Protein AF-A0A7S3BRC4-F1 (afdb_monomer_lite)

Organism: NCBI:txid156174

Structure (mmCIF, N/CA/C/O backbone):
data_AF-A0A7S3BRC4-F1
#
_entry.id   AF-A0A7S3BRC4-F1
#
loop_
_atom_site.group_PDB
_atom_site.id
_atom_site.type_symbol
_atom_site.label_atom_id
_atom_site.label_alt_id
_atom_site.label_comp_id
_atom_site.label_asym_id
_atom_site.label_entity_id
_atom_site.label_seq_id
_atom_site.pdbx_PDB_ins_code
_atom_site.Cartn_x
_atom_site.Cartn_y
_atom_site.Cartn_z
_atom_site.occupancy
_atom_site.B_iso_or_equiv
_atom_site.auth_seq_id
_atom_site.auth_comp_id
_atom_site.auth_asym_id
_atom_site.auth_atom_id
_atom_site.pdbx_PDB_model_num
ATOM 1 N N . TRP A 1 1 ? 12.300 -18.301 4.651 1.00 26.38 1 TRP A N 1
ATOM 2 C CA . TRP A 1 1 ? 11.046 -17.526 4.697 1.00 26.38 1 TRP A CA 1
ATOM 3 C C . TRP A 1 1 ? 9.972 -18.371 5.366 1.00 26.38 1 TRP A C 1
ATOM 5 O O . TRP A 1 1 ? 9.353 -19.192 4.704 1.00 26.38 1 TRP A O 1
ATOM 15 N N . LYS A 1 2 ? 9.831 -18.277 6.694 1.00 21.89 2 LYS A N 1
ATOM 16 C CA . LYS A 1 2 ? 8.773 -18.993 7.421 1.00 21.89 2 LYS A CA 1
ATOM 17 C C . LYS A 1 2 ? 7.506 -18.142 7.373 1.00 21.89 2 LYS A C 1
ATOM 19 O O . LYS A 1 2 ? 7.552 -16.965 7.722 1.00 21.89 2 LYS A O 1
ATOM 24 N N . ARG A 1 3 ? 6.413 -18.732 6.883 1.00 30.61 3 ARG A N 1
ATOM 25 C CA . ARG A 1 3 ? 5.066 -18.187 7.059 1.00 30.61 3 ARG A CA 1
ATOM 26 C C . ARG A 1 3 ? 4.770 -18.143 8.562 1.00 30.61 3 ARG A C 1
ATOM 28 O O . ARG A 1 3 ? 5.264 -18.968 9.323 1.00 30.61 3 ARG A O 1
ATOM 35 N N . TRP A 1 4 ? 4.095 -17.076 8.966 1.00 35.59 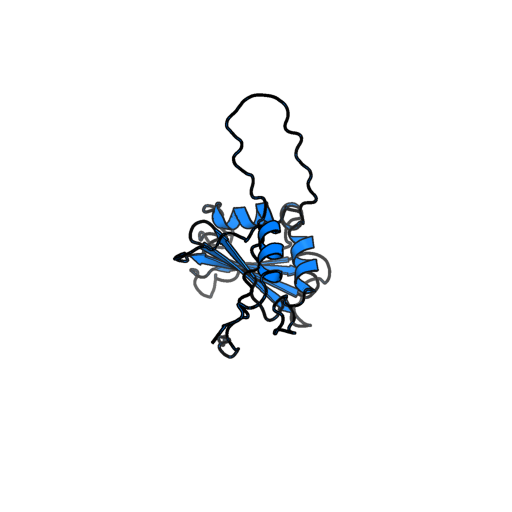4 TRP A N 1
ATOM 36 C CA . TRP A 1 4 ? 3.746 -16.778 10.346 1.00 35.59 4 TRP A CA 1
ATOM 37 C C . TRP A 1 4 ? 2.287 -17.176 10.563 1.00 35.59 4 TRP A C 1
ATOM 39 O O . TRP A 1 4 ? 1.373 -16.371 10.403 1.00 35.59 4 TRP A O 1
ATOM 49 N N . ASP A 1 5 ? 2.071 -18.447 10.862 1.00 39.34 5 ASP A N 1
ATOM 50 C CA . ASP A 1 5 ? 0.784 -19.073 11.147 1.00 39.34 5 ASP A CA 1
ATOM 51 C C . ASP A 1 5 ? 0.803 -19.589 12.591 1.00 39.34 5 ASP A C 1
ATOM 53 O O . ASP A 1 5 ? 1.012 -20.763 12.866 1.00 39.34 5 ASP A O 1
ATOM 57 N N . GLY A 1 6 ? 0.651 -18.663 13.543 1.00 37.22 6 GLY A N 1
ATOM 58 C CA . GLY A 1 6 ? 0.691 -18.989 14.973 1.00 37.22 6 GLY A CA 1
ATOM 59 C C . GLY A 1 6 ? -0.075 -18.048 15.902 1.00 37.22 6 GLY A C 1
ATOM 60 O O . GLY A 1 6 ? 0.060 -18.164 17.116 1.00 37.22 6 GLY A O 1
ATOM 61 N N . HIS A 1 7 ? -0.884 -17.117 15.390 1.00 40.28 7 HIS A N 1
ATOM 62 C CA . HIS A 1 7 ? -1.713 -16.269 16.250 1.00 40.28 7 HIS A CA 1
ATOM 63 C C . HIS A 1 7 ? -3.200 -16.594 16.100 1.00 40.28 7 HIS A C 1
ATOM 65 O O . HIS A 1 7 ? -3.688 -16.804 14.990 1.00 40.28 7 HIS A O 1
ATOM 71 N N . LYS A 1 8 ? -3.894 -16.618 17.254 1.00 42.00 8 LYS A N 1
ATOM 72 C CA . LYS A 1 8 ? -5.357 -16.527 17.417 1.00 42.00 8 LYS A CA 1
ATOM 73 C C . LYS A 1 8 ? -5.970 -15.661 16.312 1.00 42.00 8 LYS A C 1
ATOM 75 O O . LYS A 1 8 ? -5.357 -14.660 15.942 1.00 42.00 8 LYS A O 1
ATOM 80 N N . ALA A 1 9 ? -7.163 -16.042 15.842 1.00 42.62 9 ALA A N 1
ATOM 81 C CA . ALA A 1 9 ? -7.897 -15.335 14.792 1.00 42.62 9 ALA A CA 1
ATOM 82 C C . ALA A 1 9 ? -7.743 -13.808 14.944 1.00 42.62 9 ALA A C 1
ATOM 84 O O . ALA A 1 9 ? -7.888 -13.309 16.068 1.00 42.62 9 ALA A O 1
ATOM 85 N N . PRO A 1 10 ? -7.398 -13.081 13.862 1.00 54.94 10 PRO A N 1
ATOM 86 C CA . PRO A 1 10 ? -7.203 -11.639 13.931 1.00 54.94 10 PRO A CA 1
ATOM 87 C C . PRO A 1 10 ? -8.443 -11.024 14.570 1.00 54.94 10 PRO A C 1
ATOM 89 O O . PRO A 1 10 ? -9.559 -11.453 14.274 1.00 54.94 10 PRO A O 1
ATOM 92 N N . CYS A 1 11 ? -8.274 -10.062 15.482 1.00 65.06 11 CYS A N 1
ATOM 93 C CA . CYS A 1 11 ? -9.443 -9.390 16.027 1.00 65.06 11 CYS A CA 1
ATOM 94 C C . CYS A 1 11 ? -10.157 -8.698 14.858 1.00 65.06 11 CYS A C 1
ATOM 96 O O . CYS A 1 11 ? -9.677 -7.722 14.277 1.00 65.06 11 CYS A O 1
ATOM 98 N N . HIS A 1 12 ? -11.285 -9.262 14.453 1.00 57.22 12 HIS A N 1
ATOM 99 C CA . HIS A 1 12 ? -12.130 -8.654 13.450 1.00 57.22 12 HIS A CA 1
ATOM 100 C C . HIS A 1 12 ? -12.850 -7.512 14.148 1.00 57.22 12 HIS A C 1
ATOM 102 O O . HIS A 1 12 ? -13.860 -7.703 14.815 1.00 57.22 12 HIS A O 1
ATOM 108 N N . VAL A 1 13 ? -12.278 -6.316 14.052 1.00 53.22 13 VAL A N 1
ATOM 109 C CA . VAL A 1 13 ? -13.055 -5.106 14.279 1.00 53.22 13 VAL A CA 1
ATOM 110 C C . VAL A 1 13 ? -13.590 -4.699 12.921 1.00 53.22 13 VAL A C 1
ATOM 112 O O . VAL A 1 13 ? -12.817 -4.287 12.056 1.00 53.22 13 VAL A O 1
ATOM 115 N N . GLU A 1 14 ? -14.903 -4.786 12.732 1.00 47.44 14 GLU A N 1
ATOM 116 C CA . GLU A 1 14 ? -15.583 -4.098 11.634 1.00 47.44 14 GLU A CA 1
ATOM 117 C C . GLU A 1 14 ? -15.558 -2.587 11.902 1.00 47.44 14 GLU A C 1
ATOM 119 O O . GLU A 1 14 ? -16.556 -1.954 12.228 1.00 47.44 14 GLU A O 1
ATOM 124 N N . ALA A 1 15 ? -14.377 -1.976 11.823 1.00 46.53 15 ALA A N 1
ATOM 125 C CA . ALA A 1 15 ? -14.269 -0.531 11.787 1.00 46.53 15 ALA A CA 1
ATOM 126 C C . ALA A 1 15 ? -14.548 -0.095 10.346 1.00 46.53 15 ALA A C 1
ATOM 128 O O . ALA A 1 15 ? -13.619 0.066 9.553 1.00 46.53 15 ALA A O 1
ATOM 129 N N . VAL A 1 16 ? -15.827 0.070 9.998 1.00 49.31 16 VAL A N 1
ATOM 130 C CA . VAL A 1 16 ? -16.207 0.686 8.723 1.00 49.31 16 VAL A CA 1
ATOM 131 C C . VAL A 1 16 ? -15.716 2.129 8.754 1.00 49.31 16 VAL A C 1
ATOM 133 O O . VAL A 1 16 ? -16.250 2.980 9.461 1.00 49.31 16 VAL A O 1
ATOM 136 N N . ARG A 1 17 ? -14.640 2.398 8.017 1.00 52.66 17 ARG A N 1
ATOM 137 C CA . ARG A 1 17 ? -14.174 3.754 7.746 1.00 52.66 17 ARG A CA 1
ATOM 138 C C . ARG A 1 17 ? -14.618 4.108 6.347 1.00 52.66 17 ARG A C 1
ATOM 140 O O . ARG A 1 17 ? -14.025 3.645 5.376 1.00 52.66 17 ARG A O 1
ATOM 147 N N . THR A 1 18 ? -15.665 4.915 6.259 1.00 46.19 18 THR A N 1
ATOM 148 C CA . THR A 1 18 ? -16.030 5.548 5.000 1.00 46.19 18 THR A CA 1
ATOM 149 C C . THR A 1 18 ? -14.971 6.597 4.705 1.00 46.19 18 THR A C 1
ATOM 151 O O . THR A 1 18 ? -14.874 7.610 5.393 1.00 46.19 18 THR A O 1
ATOM 154 N N . PHE A 1 19 ? -14.135 6.324 3.714 1.00 52.53 19 PHE A N 1
ATOM 155 C CA . PHE A 1 19 ? -13.361 7.371 3.071 1.00 52.53 19 PHE A CA 1
ATOM 156 C C . PHE A 1 19 ? -14.286 7.979 2.027 1.00 52.53 19 PHE A C 1
ATOM 158 O O . PHE A 1 19 ? -14.877 7.234 1.245 1.00 52.53 19 PHE A O 1
ATOM 165 N N . CYS A 1 20 ? -14.455 9.301 2.044 1.00 42.47 20 CYS A N 1
ATOM 166 C CA . CYS A 1 20 ? -15.14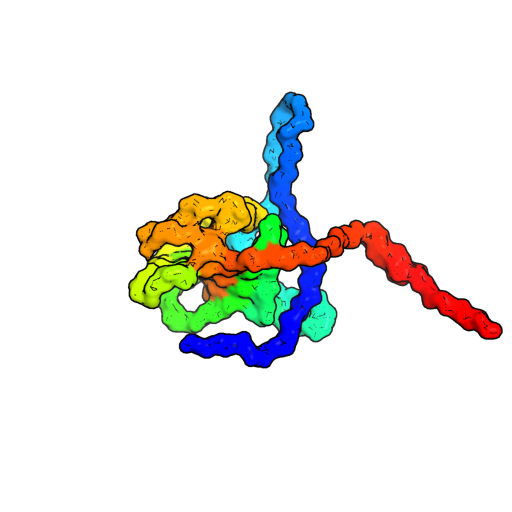0 10.008 0.969 1.00 42.47 20 CYS A CA 1
ATOM 167 C C . CYS A 1 20 ? -14.271 9.903 -0.290 1.00 42.47 20 CYS A C 1
ATOM 169 O O . CYS A 1 20 ? -13.486 10.794 -0.601 1.00 42.47 20 CYS A O 1
ATOM 171 N N . CYS A 1 21 ? -14.356 8.761 -0.967 1.00 40.06 21 CYS A N 1
ATOM 172 C CA . CYS A 1 21 ? -14.002 8.642 -2.369 1.00 40.06 21 CYS A CA 1
ATOM 173 C C . CYS A 1 21 ? -14.949 9.578 -3.117 1.00 40.06 21 CYS A C 1
ATOM 175 O O . CYS A 1 21 ? -16.134 9.603 -2.773 1.00 40.06 21 CYS A O 1
ATOM 177 N N . TYR A 1 22 ? -14.431 10.377 -4.053 1.00 43.53 22 TYR A N 1
ATOM 178 C CA . TYR A 1 22 ? -15.214 11.373 -4.794 1.00 43.53 22 TYR A CA 1
ATOM 179 C C . TYR A 1 22 ? -16.567 10.769 -5.185 1.00 43.53 22 TYR A C 1
ATOM 181 O O . TYR A 1 22 ? -16.629 9.812 -5.955 1.00 43.53 22 TYR A O 1
ATOM 189 N N . THR A 1 23 ? -17.652 11.269 -4.593 1.00 36.88 23 THR A N 1
ATOM 190 C CA . THR A 1 23 ? -18.989 10.911 -5.053 1.00 36.88 23 THR A CA 1
ATOM 191 C C . THR A 1 23 ? -19.111 11.470 -6.459 1.00 36.88 23 THR A C 1
ATOM 193 O O . THR A 1 23 ? -18.906 12.673 -6.633 1.00 36.88 23 THR A O 1
ATOM 196 N N . ASP A 1 24 ? -19.421 10.619 -7.438 1.00 35.84 24 ASP A N 1
ATOM 197 C CA . ASP A 1 24 ? -19.857 11.028 -8.773 1.00 35.84 24 ASP A CA 1
ATOM 198 C C . ASP A 1 24 ? -21.098 11.927 -8.630 1.00 35.84 24 ASP A C 1
ATOM 200 O O . ASP A 1 24 ? -22.240 11.482 -8.653 1.00 35.84 24 ASP A O 1
ATOM 204 N N . GLN A 1 25 ? -20.868 13.217 -8.419 1.00 37.72 25 GLN A N 1
ATOM 205 C CA . GLN A 1 25 ? -21.834 14.286 -8.623 1.00 37.72 25 GLN A CA 1
ATOM 206 C C . GLN A 1 25 ? -21.449 14.959 -9.942 1.00 37.72 25 GLN A C 1
ATOM 208 O O . GLN A 1 25 ? -21.131 16.142 -9.992 1.00 37.72 25 GLN A O 1
ATOM 213 N N . VAL A 1 26 ? -21.408 14.175 -11.021 1.00 40.09 26 VAL A N 1
ATOM 214 C CA . VAL A 1 26 ? -21.394 14.709 -12.384 1.00 40.09 26 VAL A CA 1
ATOM 215 C C . VAL A 1 26 ? -22.718 14.332 -13.010 1.00 40.09 26 VAL A C 1
ATOM 217 O O . VAL A 1 26 ? -22.778 13.438 -13.835 1.00 40.09 26 VAL A O 1
ATOM 220 N N . GLU A 1 27 ? -23.786 14.978 -12.557 1.00 40.72 27 GLU A N 1
ATOM 221 C CA . GLU A 1 27 ? -25.020 15.135 -13.328 1.00 40.72 27 GLU A CA 1
ATOM 222 C C . GLU A 1 27 ? -25.928 16.120 -12.588 1.00 40.72 27 GLU A C 1
ATOM 224 O O . GLU A 1 27 ? -26.827 15.724 -11.855 1.00 40.72 27 GLU A O 1
ATOM 229 N N . GLN A 1 28 ? -25.626 17.417 -12.730 1.00 35.50 28 GLN A N 1
ATOM 230 C CA . GLN A 1 28 ? -26.585 18.508 -12.975 1.00 35.50 28 GLN A CA 1
ATOM 231 C C . GLN A 1 28 ? -25.936 19.876 -12.703 1.00 35.50 28 GLN A C 1
ATOM 233 O O . GLN A 1 28 ? -25.630 20.217 -11.571 1.00 35.50 28 GLN A O 1
ATOM 238 N N . GLY A 1 29 ? -25.757 20.650 -13.780 1.00 34.56 29 GLY A N 1
ATOM 239 C CA . GLY A 1 29 ? -25.923 22.108 -13.813 1.00 34.56 29 GLY A CA 1
ATOM 240 C C . GLY A 1 29 ? -25.097 22.999 -12.874 1.00 34.56 29 GLY A C 1
ATOM 241 O O . GLY A 1 29 ? -25.433 23.158 -11.715 1.00 34.56 29 GLY A O 1
ATOM 242 N N . MET A 1 30 ? -24.165 23.738 -13.487 1.00 37.81 30 MET A N 1
ATOM 243 C CA . MET A 1 30 ? -23.720 25.101 -13.139 1.00 37.81 30 MET A CA 1
ATOM 244 C C . MET A 1 30 ? -23.063 25.391 -11.770 1.00 37.81 30 MET A C 1
ATOM 246 O O . MET A 1 30 ? -23.584 25.129 -10.698 1.00 37.81 30 MET A O 1
ATOM 250 N N . GLN A 1 31 ? -21.958 26.139 -11.895 1.00 32.12 31 GLN A N 1
ATOM 251 C CA . GLN A 1 31 ? -21.271 26.971 -10.899 1.00 32.12 31 GLN A CA 1
ATOM 252 C C . GLN A 1 31 ? -20.395 26.271 -9.854 1.00 32.12 31 GLN A C 1
ATOM 254 O O . GLN A 1 31 ? -20.842 25.838 -8.802 1.00 32.12 31 GLN A O 1
ATOM 259 N N . GLY A 1 32 ? -19.086 26.305 -10.148 1.00 39.81 32 GLY A N 1
ATOM 260 C CA . GLY A 1 32 ? -18.022 26.561 -9.176 1.00 39.81 32 GLY A CA 1
ATOM 261 C C . GLY A 1 32 ? -18.171 25.836 -7.849 1.00 39.81 32 GLY A C 1
ATOM 262 O O . GLY A 1 32 ? -18.355 26.476 -6.817 1.00 39.81 32 GLY A O 1
ATOM 263 N N . VAL A 1 33 ? -18.058 24.509 -7.870 1.00 36.06 33 VAL A N 1
ATOM 264 C CA . VAL A 1 33 ? -17.875 23.750 -6.636 1.00 36.06 33 VAL A CA 1
ATOM 265 C C . VAL A 1 33 ? -16.467 24.068 -6.152 1.00 36.06 33 VAL A C 1
ATOM 267 O O . VAL A 1 33 ? -15.491 23.505 -6.643 1.00 36.06 33 VAL A O 1
ATOM 270 N N . ALA A 1 34 ? -16.362 25.038 -5.243 1.00 36.00 34 ALA A N 1
ATOM 271 C CA . ALA A 1 34 ? -15.177 25.220 -4.426 1.00 36.00 34 ALA A CA 1
ATOM 272 C C . ALA A 1 34 ? -14.787 23.838 -3.896 1.00 36.00 34 ALA A C 1
ATOM 274 O O . ALA A 1 34 ? -15.611 23.176 -3.257 1.00 36.00 34 ALA A O 1
ATOM 275 N N . GLU A 1 35 ? -13.575 23.385 -4.225 1.00 39.25 35 GLU A N 1
ATOM 276 C CA . GLU A 1 35 ? -12.982 22.194 -3.630 1.00 39.25 35 GLU A CA 1
ATOM 277 C C . GLU A 1 35 ? -13.234 22.287 -2.126 1.00 39.25 35 GLU A C 1
ATOM 279 O O . GLU A 1 35 ? -12.724 23.191 -1.461 1.00 39.25 35 GLU A O 1
ATOM 284 N N . ARG A 1 36 ? -14.082 21.407 -1.577 1.00 40.97 36 ARG A N 1
ATOM 285 C CA . ARG A 1 36 ? -14.134 21.230 -0.130 1.00 40.97 36 ARG A CA 1
ATOM 286 C C . ARG A 1 36 ? -12.760 20.708 0.246 1.00 40.97 36 ARG A C 1
ATOM 288 O O . ARG A 1 36 ? -12.491 19.512 0.166 1.00 40.97 36 ARG A O 1
ATOM 295 N N . GLN A 1 37 ? -11.894 21.633 0.629 1.00 43.97 37 GLN A N 1
ATOM 296 C CA . GLN A 1 37 ? -10.670 21.397 1.368 1.00 43.97 37 GLN A CA 1
ATOM 297 C C . GLN A 1 37 ? -11.070 20.928 2.781 1.00 43.97 37 GLN A C 1
ATOM 299 O O . GLN A 1 37 ? -10.767 21.572 3.776 1.00 43.97 37 GLN A O 1
ATOM 304 N N . ASP A 1 38 ? -11.844 19.841 2.860 1.00 49.06 38 ASP A N 1
ATOM 305 C CA . ASP A 1 38 ? -11.988 19.027 4.060 1.00 49.06 38 ASP A CA 1
ATOM 306 C C . ASP A 1 38 ? -10.575 18.547 4.417 1.00 49.06 38 ASP A C 1
ATOM 308 O O . ASP A 1 38 ? -9.818 18.186 3.512 1.00 49.06 38 ASP A O 1
ATOM 312 N N . ASP A 1 39 ? -10.212 18.567 5.701 1.00 58.75 39 ASP A N 1
ATOM 313 C CA . ASP A 1 39 ? -8.904 18.195 6.259 1.00 58.75 39 ASP A CA 1
ATOM 314 C C . ASP A 1 39 ? -8.506 16.745 5.911 1.00 58.75 39 ASP A C 1
ATOM 316 O O . ASP A 1 39 ? -8.545 15.816 6.725 1.00 58.75 39 ASP A O 1
ATOM 320 N N . CYS A 1 40 ? -8.151 16.514 4.651 1.00 78.31 40 CYS A N 1
ATOM 321 C CA . CYS A 1 40 ? -7.890 15.197 4.114 1.00 78.31 40 CYS A CA 1
ATOM 322 C C . CYS A 1 40 ? -6.556 14.700 4.659 1.00 78.31 40 CYS A C 1
ATOM 324 O O . CYS A 1 40 ? -5.493 15.169 4.255 1.00 78.31 40 CYS A O 1
ATOM 326 N N . VAL A 1 41 ? -6.614 13.701 5.540 1.00 90.25 41 VAL A N 1
ATOM 327 C CA . VAL A 1 41 ? -5.423 13.031 6.067 1.00 90.25 41 VAL A CA 1
ATOM 328 C C . VAL A 1 41 ? -4.574 12.504 4.906 1.00 90.25 41 VAL A C 1
ATOM 330 O O . VAL A 1 41 ? -5.044 11.708 4.082 1.00 90.25 41 VAL A O 1
ATOM 333 N N . THR A 1 42 ? -3.316 12.939 4.839 1.00 95.25 42 THR A N 1
ATOM 334 C CA . THR A 1 42 ? -2.365 12.477 3.820 1.00 95.25 42 THR A CA 1
ATOM 335 C C . THR A 1 42 ? -1.906 11.046 4.097 1.00 95.25 42 THR A C 1
ATOM 337 O O . THR A 1 42 ? -2.042 10.529 5.210 1.00 95.25 42 THR A O 1
ATOM 340 N N . LEU A 1 43 ? -1.307 10.386 3.102 1.00 95.44 43 LEU A N 1
ATOM 341 C CA . LEU A 1 43 ? -0.686 9.075 3.299 1.00 95.44 43 LEU A CA 1
ATOM 342 C C . LEU A 1 43 ? 0.346 9.099 4.439 1.00 95.44 43 LEU A C 1
ATOM 344 O O . LEU A 1 43 ? 0.314 8.230 5.310 1.00 95.44 43 LEU A O 1
ATOM 348 N N . SER A 1 44 ? 1.237 10.093 4.460 1.00 94.56 44 SER A N 1
ATOM 349 C CA . SER A 1 44 ? 2.262 10.231 5.501 1.00 94.56 44 SER A CA 1
ATOM 350 C C . SER A 1 44 ? 1.651 10.386 6.896 1.00 94.56 44 SER A C 1
ATOM 352 O O . SER A 1 44 ? 2.006 9.635 7.808 1.00 94.56 44 SER A O 1
ATOM 354 N N . GLN A 1 45 ? 0.677 11.286 7.052 1.00 94.44 45 GLN A N 1
ATOM 355 C CA . GLN A 1 45 ? -0.036 11.507 8.312 1.00 94.44 45 GLN A CA 1
ATOM 356 C C . GLN A 1 45 ? -0.786 10.250 8.766 1.00 94.44 45 GLN A C 1
ATOM 358 O O . GLN A 1 45 ? -0.775 9.904 9.953 1.00 94.44 45 GLN A O 1
ATOM 363 N N . PHE A 1 46 ? -1.412 9.526 7.833 1.00 94.19 46 PHE A N 1
ATOM 364 C CA . PHE A 1 46 ? -2.077 8.265 8.135 1.00 94.19 46 PHE A CA 1
ATOM 365 C C . PHE A 1 46 ? -1.085 7.219 8.644 1.00 94.19 46 PHE A C 1
ATOM 367 O O . PHE A 1 46 ? -1.336 6.631 9.689 1.00 94.19 46 PHE A O 1
ATOM 374 N N . LEU A 1 47 ? 0.044 6.993 7.967 1.00 94.06 47 LEU A N 1
ATOM 375 C CA . LEU A 1 47 ? 1.029 5.987 8.386 1.00 94.06 47 LEU A CA 1
ATOM 376 C C . LEU A 1 47 ? 1.626 6.310 9.764 1.00 94.06 47 LEU A C 1
ATOM 378 O O . LEU A 1 47 ? 1.703 5.435 10.631 1.00 94.06 47 LEU A O 1
ATOM 382 N N . GLN A 1 48 ? 1.982 7.575 9.994 1.00 92.56 48 GLN A N 1
ATOM 383 C CA . GLN A 1 48 ? 2.523 8.037 11.272 1.00 92.56 48 GLN A CA 1
ATOM 384 C C . GLN A 1 48 ? 1.513 7.861 12.408 1.00 92.56 48 GLN A C 1
ATOM 386 O O . GLN A 1 48 ? 1.835 7.260 13.435 1.00 92.56 48 GLN A O 1
ATOM 391 N N . SER A 1 49 ? 0.280 8.341 12.224 1.00 91.62 49 SER A N 1
ATOM 392 C CA . SER A 1 49 ? -0.762 8.233 13.247 1.00 91.62 49 SER A CA 1
ATOM 393 C C . SER A 1 49 ? -1.203 6.787 13.458 1.00 91.62 49 SER A C 1
ATOM 395 O O . SER A 1 49 ? -1.324 6.363 14.605 1.00 91.62 49 SER A O 1
ATOM 397 N N . HIS A 1 50 ? -1.381 6.004 12.386 1.00 89.81 50 HIS A N 1
ATOM 398 C CA . HIS A 1 50 ? -1.786 4.603 12.451 1.00 89.81 50 HIS A CA 1
ATOM 399 C C . HIS A 1 50 ? -0.797 3.797 13.288 1.00 89.81 50 HIS A C 1
ATOM 401 O O . HIS A 1 50 ? -1.238 3.140 14.222 1.00 89.81 50 HIS A O 1
ATOM 407 N N . SER A 1 51 ? 0.515 3.939 13.063 1.00 86.56 51 SER A N 1
ATOM 408 C CA . SER A 1 51 ? 1.554 3.192 13.796 1.00 86.56 51 SER A CA 1
ATOM 409 C C . SER A 1 51 ? 1.469 3.290 15.329 1.00 86.56 51 SER A C 1
ATOM 411 O O . SER A 1 51 ? 1.905 2.378 16.029 1.00 86.56 51 SER A O 1
ATOM 413 N N . ARG A 1 52 ? 0.871 4.366 15.858 1.00 88.69 52 ARG A N 1
ATOM 414 C CA . ARG A 1 52 ? 0.758 4.650 17.299 1.00 88.69 52 ARG A CA 1
ATOM 415 C C . ARG A 1 52 ? -0.580 4.217 17.904 1.00 88.69 52 ARG A C 1
ATOM 417 O O . ARG A 1 52 ? -0.790 4.366 19.107 1.00 88.69 52 ARG A O 1
ATOM 424 N N . ARG A 1 53 ? -1.512 3.708 17.094 1.00 87.81 53 ARG A N 1
ATOM 425 C CA . ARG A 1 53 ? -2.860 3.345 17.551 1.00 87.81 53 ARG A CA 1
ATOM 426 C C . ARG A 1 53 ? -2.872 1.996 18.263 1.00 87.81 53 ARG A C 1
ATOM 428 O O . ARG A 1 53 ? -2.085 1.090 17.982 1.00 87.81 53 ARG A O 1
ATOM 435 N N . ARG A 1 54 ? -3.836 1.849 19.166 1.00 85.38 54 ARG A N 1
ATOM 436 C CA . ARG A 1 54 ? -4.201 0.565 19.772 1.00 85.38 54 ARG A CA 1
ATOM 437 C C . ARG A 1 54 ? -5.423 -0.018 19.084 1.00 85.38 54 ARG A C 1
ATOM 439 O O . ARG A 1 54 ? -6.170 0.705 18.419 1.00 85.38 54 ARG A O 1
ATOM 446 N N . CYS A 1 55 ? -5.605 -1.324 19.236 1.00 83.50 55 CYS A N 1
ATOM 447 C CA . CYS A 1 55 ? -6.825 -1.974 18.797 1.00 83.50 55 CYS A CA 1
ATOM 448 C C . CYS A 1 55 ? -8.042 -1.351 19.492 1.00 83.50 55 CYS A C 1
ATOM 450 O O . CYS A 1 55 ? -8.002 -1.043 20.680 1.00 83.50 55 CYS A O 1
ATOM 452 N N . THR A 1 56 ? -9.121 -1.156 18.739 1.00 80.06 56 THR A N 1
ATOM 453 C CA . THR A 1 56 ? -10.392 -0.646 19.267 1.00 80.06 56 THR A CA 1
ATOM 454 C C . THR A 1 56 ? -11.304 -1.762 19.776 1.00 80.06 56 THR A C 1
ATOM 456 O O . THR A 1 56 ? -12.360 -1.471 20.326 1.00 80.06 56 THR A O 1
ATOM 459 N N . HIS A 1 57 ? -10.932 -3.036 19.591 1.00 78.00 57 HIS A N 1
ATOM 460 C CA . HIS A 1 57 ? -11.701 -4.160 20.117 1.00 78.00 57 HIS A CA 1
ATOM 461 C C . HIS A 1 57 ? -11.618 -4.173 21.654 1.00 78.00 57 HIS A C 1
ATOM 463 O O . HIS A 1 57 ? -10.504 -4.243 22.175 1.00 78.00 57 HIS A O 1
ATOM 469 N N . PRO A 1 58 ? -12.741 -4.198 22.396 1.00 76.88 58 PRO A N 1
ATOM 470 C CA . PRO A 1 58 ? -12.720 -4.110 23.861 1.00 76.88 58 PRO A CA 1
ATOM 471 C C . PRO A 1 58 ? -11.884 -5.197 24.552 1.00 76.88 58 PRO A C 1
ATOM 473 O O . PRO A 1 58 ? -11.282 -4.956 25.596 1.00 76.88 58 PRO A O 1
ATOM 476 N N . SER A 1 59 ? -11.816 -6.397 23.966 1.00 80.75 59 SER A N 1
ATOM 477 C CA . SER A 1 59 ? -11.014 -7.504 24.507 1.00 80.75 59 SER A CA 1
ATOM 478 C C . SER A 1 59 ? -9.567 -7.557 23.998 1.00 80.75 59 SER A C 1
ATOM 480 O O . SER A 1 59 ? -8.786 -8.367 24.495 1.00 80.75 59 SER A O 1
ATOM 482 N N . CYS A 1 60 ? -9.182 -6.719 23.026 1.00 80.00 60 CYS A N 1
ATOM 483 C CA . CYS A 1 60 ? -7.822 -6.691 22.491 1.00 80.00 60 CYS A CA 1
ATOM 484 C C . CYS A 1 60 ? -7.056 -5.493 23.055 1.00 80.00 60 CYS A C 1
ATOM 486 O O . CYS A 1 60 ? -7.420 -4.343 22.830 1.00 80.00 60 CYS A O 1
ATOM 488 N N . LYS A 1 61 ? -5.955 -5.763 23.759 1.00 82.56 61 LYS A N 1
ATOM 489 C CA . LYS A 1 61 ? -5.079 -4.725 24.330 1.00 82.56 61 LYS A CA 1
ATOM 490 C C . LYS A 1 61 ? -3.823 -4.467 23.489 1.00 82.56 61 LYS A C 1
ATOM 492 O O . LYS A 1 61 ? -2.981 -3.661 23.876 1.00 82.56 61 LYS A O 1
ATOM 497 N N . GLU A 1 62 ? -3.699 -5.144 22.351 1.00 86.00 62 GLU A N 1
ATOM 498 C CA . GLU A 1 62 ? -2.527 -5.073 21.478 1.00 86.00 62 GLU A CA 1
ATOM 499 C C . GLU A 1 62 ? -2.525 -3.799 20.608 1.00 86.00 62 GLU A C 1
ATOM 501 O O . GLU A 1 62 ? -3.569 -3.228 20.272 1.00 86.00 62 GLU A O 1
ATOM 506 N N . GLY A 1 63 ? -1.328 -3.357 20.211 1.00 84.56 63 GLY A N 1
ATOM 507 C CA . GLY A 1 63 ? -1.141 -2.271 19.242 1.00 84.56 63 GLY A CA 1
ATOM 508 C C . GLY A 1 63 ? -1.538 -2.681 17.820 1.00 84.56 63 GLY A C 1
ATOM 509 O O . GLY A 1 63 ? -1.547 -3.869 17.490 1.00 84.56 63 GLY A O 1
ATOM 510 N N . VAL A 1 64 ? -1.819 -1.721 16.931 1.00 81.94 64 VAL A N 1
ATOM 511 C CA . VAL A 1 64 ? -2.171 -2.037 15.526 1.00 81.94 64 VAL A CA 1
ATOM 512 C C . VAL A 1 64 ? -1.060 -2.761 14.757 1.00 81.94 64 VAL A C 1
ATOM 514 O O . VAL A 1 64 ? -1.335 -3.388 13.745 1.00 81.94 64 VAL A O 1
ATOM 517 N N . LEU A 1 65 ? 0.176 -2.757 15.263 1.00 86.56 65 LEU A N 1
ATOM 518 C CA . LEU A 1 65 ? 1.309 -3.489 14.682 1.00 86.56 65 LEU A CA 1
ATOM 519 C C . LEU A 1 65 ? 1.116 -5.013 14.684 1.00 86.56 65 LEU A C 1
ATOM 521 O O . LEU A 1 65 ? 1.744 -5.720 13.902 1.00 86.56 65 LEU A O 1
ATOM 525 N N . ARG A 1 66 ? 0.240 -5.535 15.554 1.00 84.50 66 ARG A N 1
ATOM 526 C CA . ARG A 1 66 ? -0.158 -6.955 15.557 1.00 84.50 66 ARG A CA 1
ATOM 527 C C . ARG A 1 66 ? -1.421 -7.227 14.739 1.00 84.50 66 ARG A C 1
ATOM 529 O O . ARG A 1 66 ? -1.959 -8.329 14.800 1.00 84.50 66 ARG A O 1
ATOM 536 N N . HIS A 1 67 ? -1.897 -6.231 14.000 1.00 86.12 67 HIS A N 1
ATOM 537 C CA . HIS A 1 67 ? -3.138 -6.278 13.248 1.00 86.12 67 HIS A CA 1
ATOM 538 C C . HIS A 1 67 ? -2.901 -5.974 11.775 1.00 86.12 67 HIS A C 1
ATOM 540 O O . HIS A 1 67 ? -1.874 -5.436 11.362 1.00 86.12 67 HIS A O 1
ATOM 546 N N . GLU A 1 68 ? -3.904 -6.316 10.983 1.00 87.19 68 GLU A N 1
ATOM 547 C CA . GLU A 1 68 ? -4.005 -5.896 9.602 1.00 87.19 68 GLU A CA 1
ATOM 548 C C . GLU A 1 68 ? -5.222 -4.987 9.466 1.00 87.19 68 GLU A C 1
ATOM 550 O O . GLU A 1 68 ? -6.325 -5.347 9.879 1.00 87.19 68 GLU A O 1
ATOM 555 N N . GLN A 1 69 ? -5.021 -3.807 8.884 1.00 88.25 69 GLN A N 1
ATOM 556 C CA . GLN A 1 69 ? -6.118 -2.968 8.431 1.00 88.25 69 GLN A CA 1
ATOM 557 C C . GLN A 1 69 ? -6.412 -3.314 6.971 1.00 88.25 69 GLN A C 1
ATOM 559 O O . GLN A 1 69 ? -5.532 -3.207 6.125 1.00 88.25 69 GLN A O 1
ATOM 564 N N . ALA A 1 70 ? -7.642 -3.716 6.665 1.00 88.81 70 ALA A N 1
ATOM 565 C CA . ALA A 1 70 ? -8.056 -4.055 5.308 1.00 88.81 70 ALA A CA 1
ATOM 566 C C . ALA A 1 70 ? -9.043 -3.020 4.758 1.00 88.81 70 ALA A C 1
ATOM 568 O O . ALA A 1 70 ? -9.939 -2.565 5.468 1.00 88.81 70 ALA A O 1
ATOM 569 N N . PHE A 1 71 ? -8.884 -2.677 3.484 1.00 89.12 71 PHE A N 1
ATOM 570 C CA . PHE A 1 71 ? -9.803 -1.844 2.717 1.00 89.12 71 PHE A CA 1
ATOM 571 C C . PHE A 1 71 ? -10.443 -2.707 1.637 1.00 89.12 71 PHE A C 1
ATOM 573 O O . PHE A 1 71 ? -9.733 -3.398 0.909 1.00 89.12 71 PHE A O 1
ATOM 580 N N . TYR A 1 72 ? -11.766 -2.667 1.527 1.00 87.81 72 TYR A N 1
ATOM 581 C CA . TYR A 1 72 ? -12.504 -3.466 0.555 1.00 87.81 72 TYR A CA 1
ATOM 582 C C . TYR A 1 72 ? -13.175 -2.558 -0.462 1.00 87.81 72 TYR A C 1
ATOM 584 O O . TYR A 1 72 ? -13.864 -1.614 -0.086 1.00 87.81 72 TYR A O 1
ATOM 592 N N . HIS A 1 73 ? -12.980 -2.856 -1.744 1.00 86.88 73 HIS A N 1
ATOM 593 C CA . HIS A 1 73 ? -13.646 -2.149 -2.833 1.00 86.88 73 HIS A CA 1
ATOM 594 C C . HIS A 1 73 ? -13.697 -3.010 -4.096 1.00 86.88 73 HIS A C 1
ATOM 596 O O . HIS A 1 73 ? -12.726 -3.691 -4.421 1.00 86.88 73 HIS A O 1
ATOM 602 N N . ARG A 1 74 ? -14.827 -2.986 -4.819 1.00 83.69 74 ARG A N 1
ATOM 603 C CA . ARG A 1 74 ? -15.034 -3.686 -6.111 1.00 83.69 74 ARG A CA 1
ATOM 604 C C . ARG A 1 74 ? -14.541 -5.149 -6.151 1.00 83.69 74 ARG A C 1
ATOM 606 O O . ARG A 1 74 ? -13.875 -5.565 -7.100 1.00 83.69 74 ARG A O 1
ATOM 613 N N . GLY A 1 75 ? -14.865 -5.941 -5.126 1.00 86.81 75 GLY A N 1
ATOM 614 C CA . GLY A 1 75 ? -14.459 -7.357 -5.064 1.00 86.81 75 GLY A CA 1
ATOM 615 C C . GLY A 1 75 ? -12.947 -7.549 -4.896 1.00 86.81 75 GLY A C 1
ATOM 616 O O . GLY A 1 75 ? -12.360 -8.517 -5.387 1.00 86.81 75 GLY A O 1
ATOM 617 N N . ALA A 1 76 ? -12.291 -6.586 -4.258 1.00 90.12 76 ALA A N 1
ATOM 618 C CA . ALA A 1 76 ? -10.889 -6.656 -3.909 1.00 90.12 76 ALA A CA 1
ATOM 619 C C . ALA A 1 76 ? -10.648 -6.158 -2.487 1.00 90.12 76 ALA A C 1
ATOM 621 O O . ALA A 1 76 ? -11.393 -5.332 -1.956 1.00 90.12 76 ALA A O 1
ATOM 622 N N . ARG A 1 77 ? -9.564 -6.662 -1.907 1.00 92.12 77 ARG A N 1
ATOM 623 C CA . ARG A 1 77 ? -9.050 -6.336 -0.588 1.00 92.12 77 ARG A CA 1
ATOM 624 C C . ARG A 1 77 ? -7.659 -5.740 -0.744 1.00 92.12 77 ARG A C 1
ATOM 626 O O . ARG A 1 77 ? -6.790 -6.349 -1.359 1.00 92.12 77 ARG A O 1
ATOM 633 N N . LEU A 1 78 ? -7.438 -4.579 -0.147 1.00 93.88 78 LEU A N 1
ATOM 634 C CA . LEU A 1 78 ? -6.116 -4.012 0.069 1.00 93.88 78 LEU A CA 1
ATOM 635 C C . LEU A 1 78 ? -5.783 -4.120 1.554 1.00 93.88 78 LEU A C 1
ATOM 637 O O . LEU A 1 78 ? -6.390 -3.452 2.388 1.00 93.88 78 LEU A O 1
ATOM 641 N N . SER A 1 79 ? -4.827 -4.973 1.884 1.00 93.62 79 SER A N 1
ATOM 642 C CA . SER A 1 79 ? -4.343 -5.176 3.244 1.00 93.62 79 SER A CA 1
ATOM 643 C C . SER A 1 79 ? -3.173 -4.252 3.547 1.00 93.62 79 SER A C 1
ATOM 645 O O . SER A 1 79 ? -2.230 -4.177 2.765 1.00 93.62 79 SER A O 1
ATOM 647 N N . LEU A 1 80 ? -3.217 -3.594 4.703 1.00 94.12 80 LEU A N 1
ATOM 648 C CA . LEU A 1 80 ? -2.157 -2.772 5.268 1.00 94.12 80 LEU A CA 1
ATOM 649 C C . LEU A 1 80 ? -1.702 -3.368 6.602 1.00 94.12 80 LEU A C 1
ATOM 651 O O . LEU A 1 80 ? -2.479 -3.473 7.552 1.00 94.12 80 LEU A O 1
ATOM 655 N N . ARG A 1 81 ? -0.422 -3.728 6.677 1.00 92.75 81 ARG A N 1
ATOM 656 C CA . ARG A 1 81 ? 0.243 -4.185 7.905 1.00 92.75 81 ARG A CA 1
ATOM 657 C C . ARG A 1 81 ? 1.408 -3.273 8.225 1.00 92.75 81 ARG A C 1
ATOM 659 O O . ARG A 1 81 ? 2.135 -2.890 7.315 1.00 92.75 81 ARG A O 1
ATOM 666 N N . MET A 1 82 ? 1.620 -2.966 9.499 1.00 92.19 82 MET A N 1
ATOM 667 C CA . MET A 1 82 ? 2.783 -2.196 9.938 1.00 92.19 82 MET A CA 1
ATOM 668 C C . MET A 1 82 ? 3.679 -3.033 10.838 1.00 92.19 82 MET A C 1
ATOM 670 O O . MET A 1 82 ? 3.195 -3.734 11.721 1.00 92.19 82 MET A O 1
ATOM 674 N N . GLN A 1 83 ? 4.985 -2.942 10.618 1.00 91.00 83 GLN A N 1
ATOM 675 C CA . GLN A 1 83 ? 5.999 -3.656 11.388 1.00 91.00 83 GLN A CA 1
ATOM 676 C C . GLN A 1 83 ? 7.158 -2.722 11.718 1.00 91.00 83 GLN A C 1
ATOM 678 O O . GLN A 1 83 ? 7.419 -1.768 10.984 1.00 91.00 83 GLN A O 1
ATOM 683 N N . GLN A 1 84 ? 7.841 -2.987 12.828 1.00 91.00 84 GLN A N 1
ATOM 684 C CA . GLN A 1 84 ? 9.061 -2.270 13.174 1.00 91.00 84 GLN A CA 1
ATOM 685 C C . GLN A 1 84 ? 10.212 -2.782 12.312 1.00 91.00 84 GLN A C 1
ATOM 687 O O . GLN A 1 84 ? 10.362 -3.992 12.132 1.00 91.00 84 GLN A O 1
ATOM 692 N N . LEU A 1 85 ? 10.996 -1.862 11.754 1.00 89.00 85 LEU A N 1
ATOM 693 C CA . LEU A 1 85 ? 12.200 -2.227 11.021 1.00 89.00 85 LEU A CA 1
ATOM 694 C C . LEU A 1 85 ? 13.298 -2.670 12.003 1.00 89.00 85 LEU A C 1
ATOM 696 O O . LEU A 1 85 ? 13.380 -2.125 13.108 1.00 89.00 85 LEU A O 1
ATOM 700 N N . PRO A 1 86 ? 14.154 -3.633 11.617 1.00 88.44 86 PRO A N 1
ATOM 701 C CA . PRO A 1 86 ? 15.356 -3.969 12.376 1.00 88.44 86 PRO A CA 1
ATOM 702 C C . PRO A 1 86 ? 16.233 -2.738 12.619 1.00 88.44 86 PRO A C 1
ATOM 704 O O . PRO A 1 86 ? 16.260 -1.825 11.797 1.00 88.44 86 PRO A O 1
ATOM 707 N N . SER A 1 87 ? 16.983 -2.694 13.718 1.00 83.19 87 SER A N 1
ATOM 708 C CA . SER A 1 87 ? 17.841 -1.541 14.038 1.00 83.19 87 SER A CA 1
ATOM 709 C C . SER A 1 87 ? 18.927 -1.273 12.983 1.00 83.19 87 SER A C 1
ATOM 711 O O . SER A 1 87 ? 19.356 -0.137 12.829 1.00 83.19 87 SER A O 1
ATOM 713 N N . ASP A 1 88 ? 19.323 -2.292 12.222 1.00 86.25 88 ASP A N 1
ATOM 714 C CA . ASP A 1 88 ? 20.367 -2.296 11.192 1.00 86.25 88 ASP A CA 1
ATOM 715 C C . ASP A 1 88 ? 19.819 -2.215 9.751 1.00 86.25 88 ASP A C 1
ATOM 717 O O . ASP A 1 88 ? 20.522 -2.512 8.789 1.00 86.25 88 ASP A O 1
ATOM 721 N N . HIS A 1 89 ? 18.568 -1.778 9.574 1.00 83.56 89 HIS A N 1
ATOM 722 C CA . HIS A 1 89 ? 17.881 -1.738 8.275 1.00 83.56 89 HIS A CA 1
ATOM 723 C C . HIS A 1 89 ? 18.517 -0.824 7.206 1.00 83.56 89 HIS A C 1
ATOM 725 O O . HIS A 1 89 ? 18.111 -0.880 6.046 1.00 83.56 89 HIS A O 1
ATOM 731 N N . GLY A 1 90 ? 19.472 0.036 7.571 1.00 85.62 90 GLY A N 1
ATOM 732 C CA . GLY A 1 90 ? 20.267 0.833 6.629 1.00 85.62 90 GLY A CA 1
ATOM 733 C C . GLY A 1 90 ? 19.508 1.922 5.858 1.00 85.62 90 GLY A C 1
ATOM 734 O O . GLY A 1 90 ? 20.101 2.559 4.989 1.00 85.62 90 GLY A O 1
ATOM 735 N N . LEU A 1 91 ? 18.222 2.159 6.151 1.00 87.88 91 LEU A N 1
ATOM 736 C CA . LEU A 1 91 ? 17.501 3.300 5.584 1.00 87.88 91 LEU A CA 1
ATOM 737 C C . LEU A 1 91 ? 17.850 4.573 6.364 1.00 87.88 91 LEU A C 1
ATOM 739 O O . LEU A 1 91 ? 18.067 4.511 7.577 1.00 87.88 91 LEU A O 1
ATOM 743 N N . PRO A 1 92 ? 17.862 5.739 5.699 1.00 86.19 92 PRO A N 1
ATOM 744 C CA . PRO A 1 92 ? 17.956 7.017 6.390 1.00 86.19 92 PRO A CA 1
ATOM 745 C C . PRO A 1 92 ? 16.839 7.180 7.429 1.00 86.19 92 PRO A C 1
ATOM 747 O O . PRO A 1 92 ? 15.705 6.750 7.206 1.00 86.19 92 PRO A O 1
ATOM 750 N N . SER A 1 93 ? 17.159 7.823 8.556 1.00 80.44 93 SER A N 1
ATOM 751 C CA . SER A 1 93 ? 16.200 8.068 9.642 1.00 80.44 93 SER A CA 1
ATOM 752 C C . SER A 1 93 ? 15.069 9.009 9.226 1.00 80.44 93 SER A C 1
ATOM 754 O O . SER A 1 93 ? 13.939 8.860 9.689 1.00 80.44 93 SER A O 1
ATOM 756 N N . GLU A 1 94 ? 15.375 9.947 8.328 1.00 85.19 94 GLU A N 1
ATOM 757 C CA . GLU A 1 94 ? 14.450 10.954 7.824 1.00 85.19 94 GLU A CA 1
ATOM 758 C C . GLU A 1 94 ? 13.929 10.604 6.429 1.00 85.19 94 GLU A C 1
ATOM 760 O O . GLU A 1 94 ? 14.662 10.135 5.555 1.00 85.19 94 GLU A O 1
ATOM 765 N N . GLY A 1 95 ? 12.650 10.904 6.206 1.00 89.44 95 GLY A N 1
ATOM 766 C CA . GLY A 1 95 ? 11.977 10.716 4.926 1.00 89.44 95 GLY A CA 1
ATOM 767 C C . GLY A 1 95 ? 11.178 9.417 4.814 1.00 89.44 95 GLY A C 1
ATOM 768 O O . GLY A 1 95 ? 11.026 8.639 5.755 1.00 89.44 95 GLY A O 1
ATOM 769 N N . PHE A 1 96 ? 10.617 9.220 3.625 1.00 95.00 96 PHE A N 1
ATOM 770 C CA . PHE A 1 96 ? 9.813 8.055 3.278 1.00 95.00 96 PHE A CA 1
ATOM 771 C C . PHE A 1 96 ? 10.493 7.340 2.122 1.00 95.00 96 PHE A C 1
ATOM 773 O O . PHE A 1 96 ? 10.800 7.966 1.108 1.00 95.00 96 PHE A O 1
ATOM 780 N N . PHE A 1 97 ? 10.694 6.035 2.252 1.00 95.62 97 PHE A N 1
ATOM 781 C CA . PHE A 1 97 ? 11.256 5.199 1.197 1.00 95.62 97 PHE A CA 1
ATOM 782 C C . PHE A 1 97 ? 10.251 4.132 0.804 1.00 95.62 97 PHE A C 1
ATOM 784 O O . PHE A 1 97 ? 9.388 3.747 1.588 1.00 95.62 97 PHE A O 1
ATOM 791 N N . THR A 1 98 ? 10.340 3.653 -0.427 1.00 95.69 98 THR A N 1
ATOM 792 C CA . THR A 1 98 ? 9.470 2.599 -0.924 1.00 95.69 98 THR A CA 1
ATOM 793 C C . THR A 1 98 ? 10.240 1.616 -1.783 1.00 95.69 98 THR A C 1
ATOM 795 O O . THR A 1 98 ? 11.198 1.971 -2.466 1.00 95.69 98 THR A O 1
ATOM 798 N N . TRP A 1 99 ? 9.808 0.365 -1.726 1.00 94.81 99 TRP A N 1
ATOM 799 C CA . TRP A 1 99 ? 10.236 -0.704 -2.614 1.00 94.81 99 TRP A CA 1
ATOM 800 C C . TRP A 1 99 ? 9.056 -1.644 -2.845 1.00 94.81 99 TRP A C 1
ATOM 802 O O . TRP A 1 99 ? 7.985 -1.509 -2.242 1.00 94.81 99 TRP A O 1
ATOM 812 N N . SER A 1 100 ? 9.232 -2.585 -3.761 1.00 94.56 100 SER A N 1
ATOM 813 C CA . SER A 1 100 ? 8.181 -3.521 -4.147 1.00 94.56 100 SER A CA 1
ATOM 814 C C . SER A 1 100 ? 8.713 -4.938 -4.253 1.00 94.56 100 SER A C 1
ATOM 816 O O . SER A 1 100 ? 9.904 -5.163 -4.469 1.00 94.56 100 SER A O 1
ATOM 818 N N . PHE A 1 101 ? 7.807 -5.894 -4.104 1.00 95.38 101 PHE A N 1
ATOM 819 C CA . PHE A 1 101 ? 8.060 -7.307 -4.310 1.00 95.38 101 PHE A CA 1
ATOM 820 C C . PHE A 1 101 ? 6.991 -7.870 -5.243 1.00 95.38 101 PHE A C 1
ATOM 822 O O . PHE A 1 101 ? 5.824 -7.988 -4.869 1.00 95.38 101 PHE A O 1
ATOM 829 N N . CYS A 1 102 ? 7.371 -8.195 -6.476 1.00 95.62 102 CYS A N 1
ATOM 830 C CA . CYS A 1 102 ? 6.445 -8.718 -7.475 1.00 95.62 102 CYS A CA 1
ATOM 831 C C . CYS A 1 102 ? 6.146 -10.201 -7.240 1.00 95.62 102 CYS A C 1
ATOM 833 O O . CYS A 1 102 ? 7.046 -11.012 -7.130 1.00 95.62 102 CYS A O 1
ATOM 835 N N . GLN A 1 103 ? 4.892 -10.623 -7.209 1.00 94.00 103 GLN A N 1
ATOM 836 C CA . GLN A 1 103 ? 4.569 -12.029 -6.945 1.00 94.00 103 GLN A CA 1
ATOM 837 C C . GLN A 1 103 ? 4.784 -12.933 -8.166 1.00 94.00 103 GLN A C 1
ATOM 839 O O . GLN A 1 103 ? 4.974 -14.137 -8.008 1.00 94.00 103 GLN A O 1
ATOM 844 N N . LEU A 1 104 ? 4.805 -12.345 -9.364 1.00 95.06 104 LEU A N 1
ATOM 845 C CA . LEU A 1 104 ? 4.893 -13.060 -10.638 1.00 95.06 104 LEU A CA 1
ATOM 846 C C . LEU A 1 104 ? 6.333 -13.201 -11.156 1.00 95.06 104 LEU A C 1
ATOM 848 O O . LEU A 1 104 ? 6.633 -14.130 -11.899 1.00 95.06 104 LEU A O 1
ATOM 852 N N . CYS A 1 105 ? 7.246 -12.312 -10.753 1.00 95.38 105 CYS A N 1
ATOM 853 C CA . CYS A 1 105 ? 8.636 -12.364 -11.206 1.00 95.38 105 CYS A CA 1
ATOM 854 C C . CYS A 1 105 ? 9.426 -13.539 -10.596 1.00 95.38 105 CYS A C 1
ATOM 856 O O . CYS A 1 105 ? 9.178 -13.943 -9.444 1.00 95.38 105 CYS A O 1
ATOM 858 N N . PRO A 1 106 ? 10.453 -14.038 -11.317 1.00 93.81 106 PRO A N 1
ATOM 859 C CA . PRO A 1 106 ? 11.411 -14.981 -10.756 1.00 93.81 106 PRO A CA 1
ATOM 860 C C . PRO A 1 106 ? 12.183 -14.341 -9.588 1.00 93.81 106 PRO A C 1
ATOM 862 O O . PRO A 1 106 ? 12.315 -13.114 -9.543 1.00 93.81 106 PRO A O 1
ATOM 865 N N . PRO A 1 107 ? 12.731 -15.142 -8.652 1.00 90.38 107 PRO A N 1
ATOM 866 C CA . PRO A 1 107 ? 13.408 -14.632 -7.457 1.00 90.38 107 PRO A CA 1
ATOM 867 C C . PRO A 1 107 ? 14.495 -13.583 -7.731 1.00 90.38 107 PRO A C 1
ATOM 869 O O . PRO A 1 107 ? 14.620 -12.630 -6.969 1.00 90.38 107 PRO A O 1
ATOM 872 N N . SER A 1 108 ? 15.229 -13.713 -8.839 1.00 89.38 108 SER A N 1
ATOM 873 C CA . SER A 1 108 ? 16.305 -12.795 -9.236 1.00 89.38 108 SER A CA 1
ATOM 874 C C . SER A 1 108 ? 15.838 -11.389 -9.636 1.00 89.38 108 SER A C 1
ATOM 876 O O . SER A 1 108 ? 16.646 -10.469 -9.630 1.00 89.38 108 SER A O 1
ATOM 878 N N . GLN A 1 109 ? 14.559 -11.201 -9.979 1.00 88.06 109 GLN A N 1
ATOM 879 C CA . GLN A 1 109 ? 14.000 -9.922 -10.457 1.00 88.06 109 GLN A CA 1
ATOM 880 C C . GLN A 1 109 ? 12.787 -9.472 -9.636 1.00 88.06 109 GLN A C 1
ATOM 882 O O . GLN A 1 109 ? 12.026 -8.586 -10.029 1.00 88.06 109 GLN A O 1
ATOM 887 N N . ARG A 1 110 ? 12.557 -10.137 -8.504 1.00 93.81 110 ARG A N 1
ATOM 888 C CA . ARG A 1 110 ? 11.333 -9.976 -7.735 1.00 93.81 110 ARG A CA 1
ATOM 889 C C . ARG A 1 110 ? 11.287 -8.686 -6.933 1.00 93.81 110 ARG A C 1
ATOM 891 O O . ARG A 1 110 ? 10.220 -8.094 -6.779 1.00 93.81 110 ARG A O 1
ATOM 898 N N . THR A 1 111 ? 12.438 -8.288 -6.416 1.00 93.06 111 THR A N 1
ATOM 899 C CA . THR A 1 111 ? 12.582 -7.166 -5.497 1.00 93.06 111 THR A CA 1
ATOM 900 C C . THR A 1 111 ? 12.971 -5.919 -6.278 1.00 93.06 111 THR A C 1
ATOM 902 O O . THR A 1 111 ? 14.002 -5.895 -6.947 1.00 93.06 111 THR A O 1
ATOM 905 N N . GLY A 1 112 ? 12.135 -4.887 -6.205 1.00 91.19 112 GLY A N 1
ATOM 906 C CA . GLY A 1 112 ? 12.460 -3.564 -6.724 1.00 91.19 112 GLY A CA 1
ATOM 907 C C . GLY A 1 112 ? 13.478 -2.840 -5.833 1.00 91.19 112 GLY A C 1
ATOM 908 O O . GLY A 1 112 ? 13.599 -3.167 -4.650 1.00 91.19 112 GLY A O 1
ATOM 909 N N . PRO A 1 113 ? 14.196 -1.842 -6.372 1.00 92.06 113 PRO A N 1
ATOM 910 C CA . PRO A 1 113 ? 15.129 -1.050 -5.584 1.00 92.06 113 PRO A CA 1
ATOM 911 C C . PRO A 1 113 ? 14.394 -0.257 -4.500 1.00 92.06 113 PRO A C 1
ATOM 913 O O . PRO A 1 113 ? 13.229 0.116 -4.659 1.00 92.06 113 PRO A O 1
ATOM 916 N N . VAL A 1 114 ? 15.111 0.049 -3.422 1.00 93.38 114 VAL A N 1
ATOM 917 C CA . VAL A 1 114 ? 14.673 1.040 -2.442 1.00 93.38 114 VAL A CA 1
ATOM 918 C C . VAL A 1 114 ? 14.880 2.426 -3.038 1.00 93.38 114 VAL A C 1
ATOM 920 O O . VAL A 1 114 ? 15.994 2.788 -3.411 1.00 93.38 114 VAL A O 1
ATOM 923 N N . ILE A 1 115 ? 13.806 3.204 -3.124 1.00 93.88 115 ILE A N 1
ATOM 924 C CA . ILE A 1 115 ? 13.825 4.577 -3.635 1.00 93.88 115 ILE A CA 1
ATOM 925 C C . ILE A 1 115 ? 13.097 5.514 -2.676 1.00 93.88 115 ILE A C 1
ATOM 927 O O . ILE A 1 115 ? 12.241 5.081 -1.905 1.00 93.88 115 ILE A O 1
ATOM 931 N N . ALA A 1 116 ? 13.402 6.809 -2.736 1.00 94.94 116 ALA A N 1
ATOM 932 C CA . ALA A 1 116 ? 12.627 7.810 -2.011 1.00 94.94 116 ALA A CA 1
ATOM 933 C C . ALA A 1 116 ? 11.177 7.835 -2.527 1.00 94.94 116 ALA A C 1
ATOM 935 O O . ALA A 1 116 ? 10.927 7.876 -3.735 1.00 94.94 116 ALA A O 1
ATOM 936 N N . LEU A 1 117 ? 10.213 7.817 -1.609 1.00 95.50 117 LEU A N 1
ATOM 937 C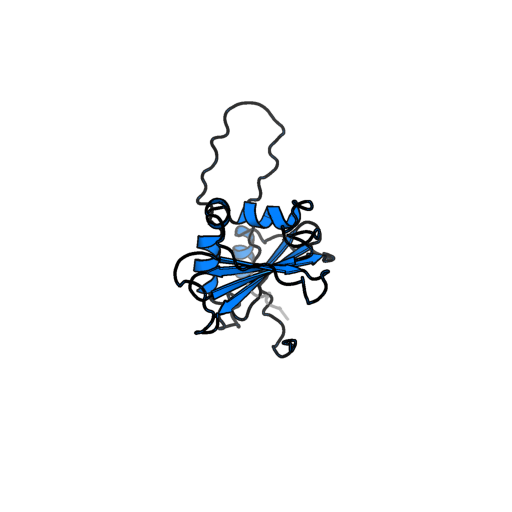 CA . LEU A 1 117 ? 8.807 8.018 -1.927 1.00 95.50 117 LEU A CA 1
ATOM 938 C C . LEU A 1 117 ? 8.599 9.496 -2.270 1.00 95.50 117 LEU A C 1
ATOM 940 O O . LEU A 1 117 ? 8.929 10.376 -1.474 1.00 95.50 117 LEU A O 1
ATOM 944 N N . SER A 1 118 ? 8.060 9.771 -3.458 1.00 95.00 118 SER A N 1
ATOM 945 C CA . SER A 1 118 ? 7.931 11.144 -3.951 1.00 95.00 118 SER A CA 1
ATOM 946 C C . SER A 1 118 ? 7.038 12.004 -3.057 1.00 95.00 118 SER A C 1
ATOM 948 O O . SER A 1 118 ? 6.060 11.516 -2.479 1.00 95.00 118 SER A O 1
ATOM 950 N N . ALA A 1 119 ? 7.329 13.308 -3.013 1.00 95.00 119 ALA A N 1
ATOM 951 C CA . ALA A 1 119 ? 6.570 14.238 -2.186 1.00 95.00 119 ALA A CA 1
ATOM 952 C C . ALA A 1 119 ? 5.083 14.294 -2.566 1.00 95.00 119 ALA A C 1
ATOM 954 O O . ALA A 1 119 ? 4.203 14.284 -1.707 1.00 95.00 119 ALA A O 1
ATOM 955 N N . ALA A 1 120 ? 4.802 14.236 -3.870 1.00 94.62 120 ALA A N 1
ATOM 956 C CA . ALA A 1 120 ? 3.443 14.143 -4.389 1.00 94.62 120 ALA A CA 1
ATOM 957 C C . ALA A 1 120 ? 2.699 12.894 -3.882 1.00 94.62 120 ALA A C 1
ATOM 959 O O . ALA A 1 120 ? 1.503 12.966 -3.627 1.00 94.62 120 ALA A O 1
ATOM 960 N N . THR A 1 121 ? 3.390 11.761 -3.701 1.00 94.50 121 THR A N 1
ATOM 961 C CA . THR A 1 121 ? 2.758 10.524 -3.214 1.00 94.50 121 THR A CA 1
ATOM 962 C C . THR A 1 121 ? 2.551 10.557 -1.705 1.00 94.50 121 THR A C 1
ATOM 964 O O . THR A 1 121 ? 1.471 10.210 -1.235 1.00 94.50 121 THR A O 1
ATOM 967 N N . HIS A 1 122 ? 3.553 10.979 -0.925 1.00 94.19 122 HIS A N 1
ATOM 968 C CA . HIS A 1 122 ? 3.424 10.964 0.535 1.00 94.19 122 HIS A CA 1
ATOM 969 C C . HIS A 1 122 ? 2.460 12.039 1.073 1.00 94.19 122 HIS A C 1
ATOM 971 O O . HIS A 1 122 ? 1.864 11.838 2.129 1.00 94.19 122 HIS A O 1
ATOM 977 N N . ASN A 1 123 ? 2.239 13.125 0.319 1.00 94.88 123 ASN A N 1
ATOM 978 C CA . ASN A 1 123 ? 1.306 14.206 0.658 1.00 94.88 123 ASN A CA 1
ATOM 979 C C . ASN A 1 123 ? -0.047 14.035 -0.041 1.00 94.88 123 ASN A C 1
ATOM 981 O O . ASN A 1 123 ? -0.937 14.864 0.126 1.00 94.88 123 ASN A O 1
ATOM 985 N N . MET A 1 124 ? -0.223 12.961 -0.816 1.00 93.88 124 MET A N 1
ATOM 986 C CA . MET A 1 124 ? -1.503 12.643 -1.432 1.00 93.88 124 MET A CA 1
ATOM 987 C C . MET A 1 124 ? -2.545 12.339 -0.345 1.00 93.88 124 MET A C 1
ATOM 989 O O . MET A 1 124 ? -2.222 11.614 0.605 1.00 93.88 124 MET A O 1
ATOM 993 N N . PRO A 1 125 ? -3.797 12.814 -0.493 1.00 94.44 125 PRO A N 1
ATOM 994 C CA . PRO A 1 125 ? -4.907 12.359 0.334 1.00 94.44 125 PRO A CA 1
ATOM 995 C C . PRO A 1 125 ? -4.983 10.832 0.360 1.00 94.44 125 PRO A C 1
ATOM 997 O O . PRO A 1 125 ? -4.915 10.189 -0.692 1.00 94.44 125 PRO A O 1
ATOM 1000 N N . LEU A 1 126 ? -5.158 10.244 1.546 1.00 92.38 126 LEU A N 1
ATOM 1001 C CA . LEU A 1 126 ? -5.180 8.789 1.700 1.00 92.38 126 LEU A CA 1
ATOM 1002 C C . LEU A 1 126 ? -6.239 8.132 0.804 1.00 92.38 126 LEU A C 1
ATOM 1004 O O . LEU A 1 126 ? -5.954 7.111 0.188 1.00 92.38 126 LEU A O 1
ATOM 1008 N N . ALA A 1 127 ? -7.431 8.729 0.697 1.00 89.12 127 ALA A N 1
ATOM 1009 C CA . ALA A 1 127 ? -8.509 8.214 -0.148 1.00 89.12 127 ALA A CA 1
ATOM 1010 C C . ALA A 1 127 ? -8.056 8.053 -1.610 1.00 89.12 127 ALA A C 1
ATOM 1012 O O . ALA A 1 127 ? -8.144 6.959 -2.161 1.00 89.12 127 ALA A O 1
ATOM 1013 N N . ARG A 1 128 ? -7.443 9.094 -2.191 1.00 90.50 128 ARG A N 1
ATOM 1014 C CA . ARG A 1 128 ? -6.908 9.069 -3.563 1.00 90.50 128 ARG A CA 1
ATOM 1015 C C . ARG A 1 128 ? -5.786 8.038 -3.730 1.00 90.50 128 ARG A C 1
ATOM 1017 O O . ARG A 1 128 ? -5.711 7.350 -4.748 1.00 90.50 128 ARG A O 1
ATOM 1024 N N . PHE A 1 129 ? -4.922 7.888 -2.725 1.00 93.50 129 PHE A N 1
ATOM 1025 C CA . PHE A 1 129 ? -3.899 6.842 -2.741 1.00 93.50 129 PHE A CA 1
ATOM 1026 C C . PHE A 1 129 ? -4.524 5.437 -2.763 1.00 93.50 129 PHE A C 1
ATOM 1028 O O . PHE A 1 129 ? -4.105 4.599 -3.562 1.00 93.50 129 PHE A O 1
ATOM 1035 N N . LEU A 1 130 ? -5.541 5.176 -1.937 1.00 92.75 130 LEU A N 1
ATOM 1036 C CA . LEU A 1 130 ? -6.249 3.891 -1.904 1.00 92.75 130 LEU A CA 1
ATOM 1037 C C . LEU A 1 130 ? -6.996 3.624 -3.217 1.00 92.75 130 LEU A C 1
ATOM 1039 O O . LEU A 1 130 ? -6.892 2.528 -3.760 1.00 92.75 130 LEU A O 1
ATOM 1043 N N . GLU A 1 131 ? -7.687 4.624 -3.767 1.00 91.12 131 GLU A N 1
ATOM 1044 C CA . GLU A 1 131 ? -8.371 4.537 -5.063 1.00 91.12 131 GLU A CA 1
ATOM 1045 C C . GLU A 1 131 ? -7.430 4.072 -6.177 1.00 91.12 131 GLU A C 1
ATOM 1047 O O . GLU A 1 131 ? -7.808 3.214 -6.980 1.00 91.12 131 GLU A O 1
ATOM 1052 N N . SER A 1 132 ? -6.184 4.564 -6.191 1.00 91.62 132 SER A N 1
ATOM 1053 C CA . SER A 1 132 ? -5.199 4.157 -7.198 1.00 91.62 132 SER A CA 1
ATOM 1054 C C . SER A 1 132 ? -4.987 2.639 -7.234 1.00 91.62 132 SER A C 1
ATOM 1056 O O . SER A 1 132 ? -4.901 2.069 -8.318 1.00 91.62 132 SER A O 1
ATOM 1058 N N . TYR A 1 133 ? -5.024 1.951 -6.087 1.00 92.19 133 TYR A N 1
ATOM 1059 C CA . TYR A 1 133 ? -4.883 0.492 -6.047 1.00 92.19 133 TYR A CA 1
ATOM 1060 C C . TYR A 1 133 ? -6.060 -0.251 -6.675 1.00 92.19 133 TYR A C 1
ATOM 1062 O O . TYR A 1 133 ? -5.885 -1.342 -7.219 1.00 92.19 133 TYR A O 1
ATOM 1070 N N . PHE A 1 134 ? -7.262 0.313 -6.593 1.00 90.12 134 PHE A N 1
ATOM 1071 C CA . PHE A 1 134 ? -8.464 -0.345 -7.092 1.00 90.12 134 PHE A CA 1
ATOM 1072 C C . PHE A 1 134 ? -8.717 -0.054 -8.575 1.00 90.12 134 PHE A C 1
ATOM 1074 O O . PHE A 1 134 ? -9.167 -0.945 -9.302 1.00 90.12 134 PHE A O 1
ATOM 1081 N N . TYR A 1 135 ? -8.400 1.161 -9.029 1.00 89.56 135 TYR A N 1
ATOM 1082 C CA . TYR A 1 135 ? -8.735 1.636 -10.372 1.00 89.56 135 TYR A CA 1
ATOM 1083 C C . TYR A 1 135 ? -7.560 1.646 -11.353 1.00 89.56 135 TYR A C 1
ATOM 1085 O O . TYR A 1 135 ? -7.773 1.414 -12.542 1.00 89.56 135 TYR A O 1
ATOM 1093 N N . ASN A 1 136 ? -6.325 1.877 -10.896 1.00 87.06 136 ASN A N 1
ATOM 1094 C CA . ASN A 1 136 ? -5.177 1.944 -11.795 1.00 87.06 136 ASN A CA 1
ATOM 1095 C C . ASN A 1 136 ? -4.614 0.545 -12.069 1.00 87.06 136 ASN A C 1
ATOM 1097 O O . ASN A 1 136 ? -3.883 -0.033 -11.265 1.00 87.06 136 ASN A O 1
ATOM 1101 N N . THR A 1 137 ? -4.950 -0.001 -13.235 1.00 82.38 137 THR A N 1
ATOM 1102 C CA . THR A 1 137 ? -4.489 -1.330 -13.657 1.00 82.38 137 THR A CA 1
ATOM 1103 C C . THR A 1 137 ? -3.267 -1.295 -14.562 1.00 82.38 137 THR A C 1
ATOM 1105 O O . THR A 1 137 ? -2.648 -2.336 -14.756 1.00 82.38 137 THR A O 1
ATOM 1108 N N . SER A 1 138 ? -2.934 -0.133 -15.127 1.00 85.12 138 SER A N 1
ATOM 1109 C CA . SER A 1 138 ? -1.890 0.025 -16.145 1.00 85.12 138 SER A CA 1
ATOM 1110 C C . SER A 1 138 ? -0.534 0.427 -15.571 1.00 85.12 138 SER A C 1
ATOM 1112 O O . SER A 1 138 ? 0.483 0.257 -16.242 1.00 85.12 138 SER A O 1
ATOM 1114 N N . ALA A 1 139 ? -0.484 0.934 -14.336 1.00 87.81 139 ALA A N 1
ATOM 1115 C CA . ALA A 1 139 ? 0.781 1.231 -13.680 1.00 87.81 139 ALA A CA 1
ATOM 1116 C C . ALA A 1 139 ? 1.618 -0.045 -13.515 1.00 87.81 139 ALA A C 1
ATOM 1118 O O . ALA A 1 139 ? 1.173 -1.019 -12.905 1.00 87.81 139 ALA A O 1
ATOM 1119 N N . CYS A 1 140 ? 2.852 -0.012 -14.010 1.00 87.00 140 CYS A N 1
ATOM 1120 C CA . CYS A 1 140 ? 3.861 -1.050 -13.827 1.00 87.00 140 CYS A CA 1
ATOM 1121 C C . CYS A 1 140 ? 5.114 -0.457 -13.172 1.00 87.00 140 CYS A C 1
ATOM 1123 O O . CYS A 1 140 ? 5.336 0.758 -13.179 1.00 87.00 140 CYS A O 1
ATOM 1125 N N . SER A 1 141 ? 5.926 -1.317 -12.558 1.00 81.69 141 SE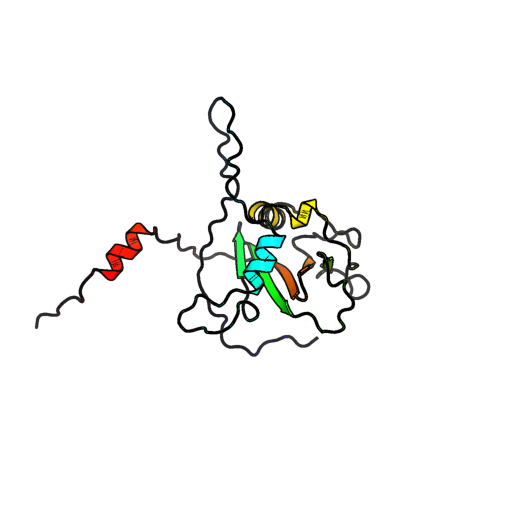R A N 1
ATOM 1126 C CA . SER A 1 141 ? 7.245 -0.905 -12.072 1.00 81.69 141 SER A CA 1
ATOM 1127 C C . SER A 1 141 ? 8.210 -0.768 -13.250 1.00 81.69 141 SER A C 1
ATOM 1129 O O . SER A 1 141 ? 8.106 -1.489 -14.236 1.00 81.69 141 SER A O 1
ATOM 1131 N N . ARG A 1 142 ? 9.244 0.068 -13.115 1.00 81.25 142 ARG A N 1
ATOM 1132 C CA . ARG A 1 142 ? 10.365 0.079 -14.073 1.00 81.25 142 ARG A CA 1
ATOM 1133 C C . ARG A 1 142 ? 11.143 -1.244 -14.093 1.00 81.25 142 ARG A C 1
ATOM 1135 O O . ARG A 1 142 ? 11.893 -1.484 -15.029 1.00 81.25 142 ARG A O 1
ATOM 1142 N N . SER A 1 143 ? 10.992 -2.074 -13.057 1.00 83.50 143 SER A N 1
ATOM 1143 C CA . SER A 1 143 ? 11.700 -3.348 -12.908 1.00 83.50 143 SER A CA 1
ATOM 1144 C C . SER A 1 143 ? 11.006 -4.541 -13.573 1.00 83.50 143 SER A C 1
ATOM 1146 O O . SER A 1 143 ? 11.670 -5.544 -13.812 1.00 83.50 143 SER A O 1
ATOM 1148 N N . CYS A 1 144 ? 9.696 -4.479 -13.847 1.00 91.19 144 CYS A N 1
ATOM 1149 C CA . CYS A 1 144 ? 8.961 -5.554 -14.520 1.00 91.19 144 CYS A CA 1
ATOM 1150 C C . CYS A 1 144 ? 7.603 -5.071 -15.072 1.00 91.19 144 CYS A C 1
ATOM 1152 O O . CYS A 1 144 ? 7.024 -4.133 -14.523 1.00 91.19 144 CYS A O 1
ATOM 1154 N N . PRO A 1 145 ? 7.046 -5.733 -16.105 1.00 92.31 145 PRO A N 1
ATOM 1155 C CA . PRO A 1 145 ? 5.807 -5.296 -16.759 1.00 92.31 145 PRO A CA 1
ATOM 1156 C C . PRO A 1 145 ? 4.526 -5.593 -15.958 1.00 92.31 145 PRO A C 1
ATOM 1158 O O . PRO A 1 145 ? 3.436 -5.236 -16.394 1.00 92.31 145 PRO A O 1
ATOM 1161 N N . HIS A 1 146 ? 4.626 -6.258 -14.805 1.00 94.06 146 HIS A N 1
ATOM 1162 C CA . HIS A 1 146 ? 3.469 -6.636 -13.992 1.00 94.06 146 HIS A CA 1
ATOM 1163 C C . HIS A 1 146 ? 2.857 -5.437 -13.257 1.00 94.06 146 HIS A C 1
ATOM 1165 O O . HIS A 1 146 ? 3.548 -4.462 -12.937 1.00 94.06 146 HIS A O 1
ATOM 1171 N N . SER A 1 147 ? 1.565 -5.536 -12.938 1.00 93.69 147 SER A N 1
ATOM 1172 C CA . SER A 1 147 ? 0.803 -4.453 -12.325 1.00 93.69 147 SER A CA 1
ATOM 1173 C C . SER A 1 147 ? 1.370 -4.081 -10.961 1.00 93.69 147 SER A C 1
ATOM 1175 O O . SER A 1 147 ? 1.414 -4.885 -10.032 1.00 93.69 147 SER A O 1
ATOM 1177 N N . LEU A 1 148 ? 1.737 -2.813 -10.828 1.00 93.25 148 LEU A N 1
ATOM 1178 C CA . LEU A 1 148 ? 2.312 -2.214 -9.633 1.00 93.25 148 LEU A CA 1
ATOM 1179 C C . LEU A 1 148 ? 1.402 -2.324 -8.406 1.00 93.25 148 LEU A C 1
AT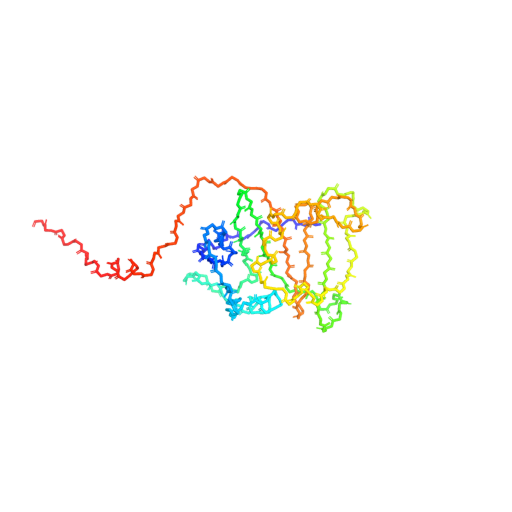OM 1181 O O . LEU A 1 148 ? 1.891 -2.409 -7.284 1.00 93.25 148 LEU A O 1
ATOM 1185 N N . HIS A 1 149 ? 0.088 -2.292 -8.624 1.00 93.56 149 HIS A N 1
ATOM 1186 C CA . HIS A 1 149 ? -0.906 -2.315 -7.556 1.00 93.56 149 HIS A CA 1
ATOM 1187 C C . HIS A 1 149 ? -1.442 -3.715 -7.265 1.00 93.56 149 HIS A C 1
ATOM 1189 O O . HIS A 1 149 ? -1.802 -3.984 -6.125 1.00 93.56 149 HIS A O 1
ATOM 1195 N N . ARG A 1 150 ? -1.521 -4.591 -8.276 1.00 93.12 150 ARG A N 1
ATOM 1196 C CA . ARG A 1 150 ? -2.175 -5.906 -8.149 1.00 93.12 150 ARG A CA 1
ATOM 1197 C C . ARG A 1 150 ? -1.199 -7.055 -7.971 1.00 93.12 150 ARG A C 1
ATOM 1199 O O . ARG A 1 150 ? -1.458 -7.953 -7.180 1.00 93.12 150 ARG A O 1
ATOM 1206 N N . ASP A 1 151 ? -0.089 -7.008 -8.695 1.00 94.31 151 ASP A N 1
ATOM 1207 C CA . ASP A 1 151 ? 0.855 -8.120 -8.777 1.00 94.31 151 ASP A CA 1
ATOM 1208 C C . ASP A 1 151 ? 2.071 -7.902 -7.875 1.00 94.31 151 ASP A C 1
ATOM 1210 O O . ASP A 1 151 ? 2.965 -8.747 -7.825 1.00 94.31 151 ASP A O 1
ATOM 1214 N N . GLN A 1 152 ? 2.147 -6.762 -7.184 1.00 94.44 152 GLN A N 1
ATOM 1215 C CA . GLN A 1 152 ? 3.270 -6.396 -6.331 1.00 94.44 152 GLN A CA 1
ATOM 1216 C C . GLN A 1 152 ? 2.797 -6.055 -4.920 1.00 94.44 152 GLN A C 1
ATOM 1218 O O . GLN A 1 152 ? 1.826 -5.329 -4.725 1.00 94.44 152 GLN A O 1
ATOM 1223 N N . GLU A 1 153 ? 3.521 -6.561 -3.927 1.00 95.56 153 GLU A N 1
ATOM 1224 C CA . GLU A 1 153 ? 3.422 -6.086 -2.551 1.00 95.56 153 GLU A CA 1
ATOM 1225 C C . GLU A 1 153 ? 4.321 -4.856 -2.412 1.00 95.56 153 GLU A C 1
ATOM 1227 O O . GLU A 1 153 ? 5.482 -4.874 -2.836 1.00 95.56 153 GLU A O 1
ATOM 1232 N N . ARG A 1 154 ? 3.781 -3.765 -1.868 1.00 95.69 154 ARG A N 1
ATOM 1233 C CA . ARG A 1 154 ? 4.508 -2.504 -1.719 1.00 95.69 154 ARG A CA 1
ATOM 1234 C C . ARG A 1 154 ? 4.862 -2.261 -0.268 1.00 95.69 154 ARG A C 1
ATOM 1236 O O . ARG A 1 154 ? 4.016 -2.359 0.612 1.00 95.69 154 ARG A O 1
ATOM 1243 N N . PHE A 1 155 ? 6.095 -1.841 -0.055 1.00 96.25 155 PHE A N 1
ATOM 1244 C CA . PHE A 1 155 ? 6.607 -1.451 1.243 1.00 96.25 155 PHE A CA 1
ATOM 1245 C C . PHE A 1 155 ? 6.830 0.055 1.260 1.00 96.25 155 PHE A C 1
ATOM 1247 O O . PHE A 1 155 ? 7.310 0.625 0.278 1.00 96.25 155 PHE A O 1
ATOM 1254 N N . ILE A 1 156 ? 6.459 0.702 2.358 1.00 96.50 156 ILE A N 1
ATOM 1255 C CA . ILE A 1 156 ? 6.671 2.130 2.589 1.00 96.50 156 ILE A CA 1
ATOM 1256 C C . ILE A 1 156 ? 7.268 2.294 3.980 1.00 96.50 156 ILE A C 1
ATOM 1258 O O . ILE A 1 156 ? 6.618 1.952 4.969 1.00 96.50 156 ILE A O 1
ATOM 1262 N N . SER A 1 157 ? 8.492 2.805 4.071 1.00 94.81 157 SER A N 1
ATOM 1263 C CA . SER A 1 157 ? 9.102 3.131 5.356 1.00 94.81 157 SER A CA 1
ATOM 1264 C C . SER A 1 157 ? 8.580 4.462 5.892 1.00 94.81 157 SER A C 1
ATOM 1266 O O . SER A 1 157 ? 8.288 5.392 5.139 1.00 94.81 157 SER A O 1
ATOM 1268 N N . CYS A 1 158 ? 8.438 4.535 7.211 1.00 90.25 158 CYS A N 1
ATOM 1269 C CA . CYS A 1 158 ? 7.970 5.709 7.932 1.00 90.25 158 CYS A CA 1
ATOM 1270 C C . CYS A 1 158 ? 8.504 5.661 9.371 1.00 90.25 158 CYS A C 1
ATOM 1272 O O . CYS A 1 158 ? 7.990 4.892 10.180 1.00 90.25 158 CYS A O 1
ATOM 1274 N N . GLY A 1 159 ? 9.514 6.473 9.702 1.00 85.62 159 GLY A N 1
ATOM 1275 C CA . GLY A 1 159 ? 9.990 6.665 11.082 1.00 85.62 159 GLY A CA 1
ATOM 1276 C C . GLY A 1 159 ? 10.360 5.370 11.820 1.00 85.62 159 GLY A C 1
ATOM 1277 O O . GLY A 1 159 ? 9.801 5.086 12.876 1.00 85.62 159 GLY A O 1
ATOM 1278 N N . GLY A 1 160 ? 11.243 4.549 11.239 1.00 88.56 160 GLY A N 1
ATOM 1279 C CA . GLY A 1 160 ? 11.659 3.258 11.816 1.00 88.56 160 GLY A CA 1
ATOM 1280 C C . GLY A 1 160 ? 10.625 2.129 11.697 1.00 88.56 160 GLY A C 1
ATOM 1281 O O . GLY A 1 160 ? 10.843 1.025 12.195 1.00 88.56 160 GLY A O 1
ATOM 1282 N N . MET A 1 161 ? 9.506 2.381 11.020 1.00 91.94 161 MET A N 1
ATOM 1283 C CA . MET A 1 161 ? 8.473 1.395 10.709 1.00 91.94 161 MET A CA 1
ATOM 1284 C C . MET A 1 161 ? 8.419 1.130 9.207 1.00 91.94 161 MET A C 1
ATOM 1286 O O . MET A 1 161 ? 8.834 1.964 8.401 1.00 91.94 161 MET A O 1
ATOM 1290 N N . VAL A 1 162 ? 7.827 0.003 8.823 1.00 94.56 162 VAL A N 1
ATOM 1291 C CA . VAL A 1 162 ? 7.457 -0.308 7.443 1.00 94.56 162 VAL A CA 1
ATOM 1292 C C . VAL A 1 162 ? 5.978 -0.665 7.361 1.00 94.56 162 VAL A C 1
ATOM 1294 O O . VAL A 1 162 ? 5.486 -1.527 8.090 1.00 94.56 162 VAL A O 1
ATOM 1297 N N . ALA A 1 163 ? 5.262 0.011 6.469 1.00 95.75 163 ALA A N 1
ATOM 1298 C CA . ALA A 1 163 ? 3.917 -0.345 6.057 1.00 95.75 163 ALA A CA 1
ATOM 1299 C C . ALA A 1 163 ? 3.982 -1.229 4.814 1.00 95.75 163 ALA A C 1
ATOM 1301 O O . ALA A 1 163 ? 4.625 -0.879 3.828 1.00 95.75 163 ALA A O 1
ATOM 1302 N N . THR A 1 164 ? 3.300 -2.364 4.864 1.00 96.25 164 THR A N 1
ATOM 1303 C CA . THR A 1 164 ? 3.194 -3.324 3.770 1.00 96.25 164 THR A CA 1
ATOM 1304 C C . THR A 1 164 ? 1.778 -3.284 3.222 1.00 96.25 164 THR A C 1
ATOM 1306 O O . THR A 1 164 ? 0.829 -3.502 3.976 1.00 96.25 164 THR A O 1
ATOM 1309 N N . LEU A 1 165 ? 1.648 -3.003 1.928 1.00 96.56 165 LEU A N 1
ATOM 1310 C CA . LEU A 1 165 ? 0.395 -2.970 1.188 1.00 96.56 165 LEU A CA 1
ATOM 1311 C C . LEU A 1 165 ? 0.317 -4.155 0.233 1.00 96.56 165 LEU A C 1
ATOM 1313 O O . LEU A 1 165 ? 1.189 -4.319 -0.624 1.00 96.56 165 LEU A O 1
ATOM 1317 N N . LYS A 1 166 ? -0.750 -4.943 0.354 1.00 95.62 166 LYS A N 1
ATOM 1318 C CA . LYS A 1 166 ? -0.991 -6.116 -0.484 1.00 95.62 166 LYS A CA 1
ATOM 1319 C C . LYS A 1 166 ? -2.411 -6.114 -1.032 1.00 95.62 166 LYS A C 1
ATOM 1321 O O . LYS A 1 166 ? -3.369 -6.086 -0.264 1.00 95.62 166 LYS A O 1
ATOM 1326 N N . PHE A 1 167 ? -2.531 -6.171 -2.352 1.00 95.06 167 PHE A N 1
ATOM 1327 C CA . PHE A 1 167 ? -3.807 -6.314 -3.039 1.00 95.06 167 PHE A CA 1
ATOM 1328 C C . PHE A 1 167 ? -4.138 -7.790 -3.263 1.00 95.06 167 PHE A C 1
ATOM 1330 O O . PHE A 1 167 ? -3.285 -8.573 -3.676 1.00 95.06 167 PHE A O 1
ATOM 1337 N N . GLU A 1 168 ? -5.392 -8.161 -3.033 1.00 93.31 168 GLU A N 1
ATOM 1338 C CA . GLU A 1 168 ? -5.928 -9.489 -3.313 1.00 93.31 168 GLU A CA 1
ATOM 1339 C C . GLU A 1 168 ? -7.346 -9.364 -3.880 1.00 93.31 168 GLU A C 1
ATOM 1341 O O . GLU A 1 168 ? -8.147 -8.541 -3.434 1.00 93.31 168 GLU A O 1
ATOM 1346 N N . ARG A 1 169 ? -7.692 -10.200 -4.864 1.00 91.44 169 ARG A N 1
ATOM 1347 C CA . ARG A 1 169 ? -9.095 -10.369 -5.270 1.00 91.44 169 ARG A CA 1
ATOM 1348 C C . ARG A 1 169 ? -9.837 -11.141 -4.183 1.00 91.44 169 ARG A C 1
ATOM 1350 O O . ARG A 1 169 ? -9.302 -12.108 -3.647 1.00 91.44 169 ARG A O 1
ATOM 1357 N N . CYS A 1 170 ? -11.067 -10.740 -3.883 1.00 87.38 170 CYS A N 1
ATOM 1358 C CA . CYS A 1 170 ? -11.891 -11.421 -2.893 1.00 87.38 170 CYS A CA 1
ATOM 1359 C C . CYS A 1 170 ? -13.361 -11.460 -3.313 1.00 87.38 170 CYS A C 1
ATOM 1361 O O . CYS A 1 170 ? -13.899 -10.492 -3.851 1.00 87.38 170 CYS A O 1
ATOM 1363 N N . ASN A 1 171 ? -14.031 -12.563 -2.990 1.00 83.56 171 ASN A N 1
ATOM 1364 C CA . ASN A 1 171 ? -15.477 -12.657 -3.125 1.00 83.56 171 ASN A CA 1
ATOM 1365 C C . ASN A 1 171 ? -16.125 -12.000 -1.906 1.00 83.56 171 ASN A C 1
ATOM 1367 O O . ASN A 1 171 ? -15.849 -12.385 -0.769 1.00 83.56 171 ASN A O 1
ATOM 1371 N N . VAL A 1 172 ? -16.971 -11.003 -2.147 1.00 77.81 172 VAL A N 1
ATOM 1372 C CA . VAL A 1 172 ? -17.763 -10.353 -1.101 1.00 77.81 172 VAL A CA 1
ATOM 1373 C C . VAL A 1 172 ? -19.133 -11.018 -1.095 1.00 77.81 172 VAL A C 1
ATOM 1375 O O . VAL A 1 172 ? -19.898 -10.851 -2.039 1.00 77.81 172 VAL A O 1
ATOM 1378 N N . TYR A 1 173 ? -19.415 -11.806 -0.059 1.00 77.69 173 TYR A N 1
ATOM 1379 C CA . TYR A 1 173 ? -20.672 -12.556 0.044 1.00 77.69 173 TYR A CA 1
ATOM 1380 C C . TYR A 1 173 ? -21.800 -11.736 0.680 1.00 77.69 173 TYR A C 1
ATOM 1382 O O . TYR A 1 173 ? -22.954 -11.863 0.286 1.00 77.69 173 TYR A O 1
ATOM 1390 N N . SER A 1 174 ? -21.474 -10.871 1.641 1.00 72.56 174 SER A N 1
ATOM 1391 C CA . SER A 1 174 ? -22.427 -9.981 2.304 1.00 72.56 174 SER A CA 1
ATOM 1392 C C . SER A 1 174 ? -21.716 -8.727 2.801 1.00 72.56 174 SER A C 1
ATOM 1394 O O . SER A 1 174 ? -20.561 -8.794 3.222 1.00 72.56 174 SER A O 1
ATOM 1396 N N . MET A 1 175 ? -22.409 -7.590 2.780 1.00 66.88 175 MET A N 1
ATOM 1397 C CA . MET A 1 175 ? -21.951 -6.341 3.384 1.00 66.88 175 MET A CA 1
ATOM 1398 C C . MET A 1 175 ? -23.006 -5.855 4.366 1.00 66.88 175 MET A C 1
ATOM 1400 O O . MET A 1 175 ? -24.172 -5.720 3.997 1.00 66.88 175 MET A O 1
ATOM 1404 N N . THR A 1 176 ? -22.590 -5.555 5.591 1.00 65.62 176 THR A N 1
ATOM 1405 C CA . THR A 1 176 ? -23.438 -4.854 6.552 1.00 65.62 176 THR A CA 1
ATOM 1406 C C . THR A 1 176 ? -23.162 -3.360 6.399 1.00 65.62 176 THR A C 1
ATOM 1408 O O . THR A 1 176 ? -22.015 -2.943 6.594 1.00 65.62 176 THR A O 1
ATOM 1411 N N . PRO A 1 177 ? -24.148 -2.534 6.005 1.00 59.94 177 PRO A N 1
ATOM 1412 C CA . PRO A 1 177 ? -23.942 -1.094 5.964 1.00 59.94 177 PRO A CA 1
ATOM 1413 C C . PRO A 1 177 ? -23.627 -0.576 7.377 1.00 59.94 177 PRO A C 1
ATOM 1415 O O . PRO A 1 177 ? -24.119 -1.145 8.357 1.00 59.94 177 PRO A O 1
ATOM 1418 N N . PRO A 1 178 ? -22.815 0.489 7.512 1.00 57.22 178 PRO A N 1
ATOM 1419 C CA . PRO A 1 178 ? -22.565 1.084 8.816 1.00 57.22 178 PRO A CA 1
ATOM 1420 C C . PRO A 1 178 ? -23.897 1.487 9.457 1.00 57.22 178 PRO A C 1
ATOM 1422 O O . PRO A 1 178 ? -24.723 2.150 8.830 1.00 57.22 178 PRO A O 1
ATOM 1425 N N . ILE A 1 179 ? -24.105 1.076 10.710 1.00 56.25 179 ILE A N 1
ATOM 1426 C CA . ILE A 1 179 ? -25.273 1.486 11.492 1.00 56.25 179 ILE A CA 1
ATOM 1427 C C . ILE A 1 179 ? -25.183 3.004 11.666 1.00 56.25 179 ILE A C 1
ATOM 1429 O O . ILE A 1 179 ? -24.172 3.516 12.156 1.00 56.25 179 ILE A O 1
ATOM 1433 N N . ALA A 1 180 ? -26.218 3.733 11.240 1.00 52.09 180 ALA A N 1
ATOM 1434 C CA . ALA A 1 180 ? -26.273 5.177 11.429 1.00 52.09 180 ALA A CA 1
ATOM 1435 C C . ALA A 1 180 ? -26.112 5.499 12.930 1.00 52.09 180 ALA A C 1
ATOM 1437 O O . ALA A 1 180 ? -26.764 4.844 13.748 1.00 52.09 180 ALA A O 1
ATOM 1438 N N . PRO A 1 181 ? -25.305 6.507 13.320 1.00 52.41 181 PRO A N 1
ATOM 1439 C CA . PRO A 1 181 ? -25.045 6.829 14.730 1.00 52.41 181 PRO A CA 1
ATOM 1440 C C . PRO A 1 181 ? -26.314 6.997 15.580 1.00 52.41 181 PRO A C 1
ATOM 1442 O O . PRO A 1 181 ? -26.307 6.708 16.771 1.00 52.41 181 PRO A O 1
ATOM 1445 N N . GLN A 1 182 ? -27.412 7.420 14.950 1.00 49.72 182 GLN A N 1
ATOM 1446 C CA . GLN A 1 182 ? -28.714 7.632 15.582 1.00 49.72 182 GLN A CA 1
ATOM 1447 C C . GLN A 1 182 ? -29.354 6.320 16.080 1.00 49.72 182 GLN A C 1
ATOM 1449 O O . GLN A 1 182 ? -29.943 6.302 17.155 1.00 49.72 182 GLN A O 1
ATOM 1454 N N . ALA A 1 183 ? -29.154 5.201 15.374 1.00 46.50 183 ALA A N 1
ATOM 1455 C CA . ALA A 1 183 ? -29.725 3.899 15.734 1.00 46.50 183 ALA A CA 1
ATOM 1456 C C . ALA A 1 183 ? -28.952 3.178 16.860 1.00 46.50 183 ALA A C 1
ATOM 1458 O O . ALA A 1 183 ? -29.486 2.279 17.511 1.00 46.50 183 ALA A O 1
ATOM 1459 N N . LEU A 1 184 ? -27.703 3.582 17.130 1.00 45.94 184 LEU A N 1
ATOM 1460 C CA . LEU A 1 184 ? -26.892 3.015 18.216 1.00 45.94 184 LEU A CA 1
ATOM 1461 C C . LEU A 1 184 ? -27.408 3.445 19.605 1.00 45.94 184 LEU A C 1
ATOM 1463 O O . LEU A 1 184 ? -27.259 2.708 20.578 1.00 45.94 184 LEU A O 1
ATOM 1467 N N . GLY A 1 185 ? -28.040 4.623 19.692 1.00 42.50 185 GLY A N 1
ATOM 1468 C CA . GLY A 1 185 ? -28.642 5.135 20.926 1.00 42.50 185 GLY A CA 1
ATOM 1469 C C . GLY A 1 185 ? -29.913 4.387 21.340 1.00 42.50 185 GLY A C 1
ATOM 1470 O O . GLY A 1 185 ? -30.132 4.159 22.527 1.00 42.50 185 GLY A O 1
ATOM 1471 N N . GLU A 1 186 ? -30.716 3.932 20.376 1.00 44.25 186 GLU A N 1
ATOM 1472 C CA . GLU A 1 186 ? -32.000 3.268 20.645 1.00 44.25 186 GLU A CA 1
ATOM 1473 C C . GLU A 1 186 ? -31.844 1.798 21.074 1.00 44.25 186 GLU A C 1
ATOM 1475 O O . GLU A 1 186 ? -32.668 1.274 21.825 1.00 44.25 186 GLU A O 1
ATOM 1480 N N . GLN A 1 187 ? -30.769 1.117 20.658 1.00 47.00 187 GLN A N 1
ATOM 1481 C CA . GLN A 1 187 ? -30.511 -0.270 21.072 1.00 47.00 187 GLN A CA 1
ATOM 1482 C C . GLN A 1 187 ? -29.982 -0.394 22.509 1.00 47.00 187 GLN A C 1
ATOM 1484 O O . GLN A 1 187 ? -30.200 -1.426 23.140 1.00 47.00 187 GLN A O 1
ATOM 1489 N N . LEU A 1 188 ? -29.345 0.648 23.052 1.00 46.81 188 LEU A N 1
ATOM 1490 C CA . LEU A 1 188 ? -28.888 0.684 24.450 1.00 46.81 188 LEU A CA 1
ATOM 1491 C C . LEU A 1 188 ? -30.000 1.059 25.445 1.00 46.81 188 LEU A C 1
ATOM 1493 O O . LEU A 1 188 ? -29.810 0.908 26.649 1.00 46.81 188 LEU A O 1
ATOM 1497 N N . GLN A 1 189 ? -31.156 1.524 24.962 1.00 44.62 189 GLN A N 1
ATOM 1498 C CA . GLN A 1 189 ? -32.277 1.960 25.801 1.00 44.62 189 GLN A CA 1
ATOM 1499 C C . GLN A 1 189 ? -33.404 0.934 25.928 1.00 44.62 189 GLN A C 1
ATOM 1501 O O . GLN A 1 189 ? -34.356 1.184 26.664 1.00 44.62 189 GLN A O 1
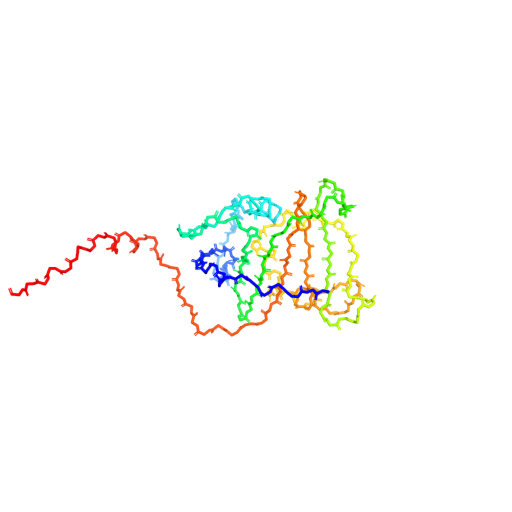ATOM 1506 N N . ARG A 1 190 ? -33.341 -0.217 25.245 1.00 37.72 190 ARG A N 1
ATOM 1507 C CA . ARG A 1 190 ? -34.410 -1.218 25.345 1.00 37.72 190 ARG A CA 1
ATOM 1508 C C . ARG A 1 190 ? -34.238 -2.013 26.653 1.00 37.72 190 ARG A C 1
ATOM 1510 O O . ARG A 1 190 ? -33.275 -2.775 26.754 1.00 37.72 190 ARG A O 1
ATOM 1517 N N . PRO A 1 191 ? -35.119 -1.854 27.662 1.00 43.47 191 PRO A N 1
ATOM 1518 C CA . PRO A 1 191 ? -35.020 -2.636 28.888 1.00 43.47 191 PRO A CA 1
ATOM 1519 C C . PRO A 1 191 ? -35.204 -4.130 28.574 1.00 43.47 191 PRO A C 1
ATOM 1521 O O . PRO A 1 191 ? -35.890 -4.473 27.602 1.00 43.47 191 PRO A O 1
ATOM 1524 N N . PRO A 1 192 ? -34.598 -5.037 29.365 1.00 42.50 192 PRO A N 1
ATOM 1525 C CA . PRO A 1 192 ? -34.793 -6.468 29.181 1.00 42.50 192 PRO A CA 1
ATOM 1526 C C . PRO A 1 192 ? -36.285 -6.784 29.292 1.00 42.50 192 PRO A C 1
ATOM 1528 O O . PRO A 1 192 ? -36.947 -6.350 30.232 1.00 42.50 192 PRO A O 1
ATOM 1531 N N . ALA A 1 193 ? -36.815 -7.520 28.314 1.00 48.47 193 ALA A N 1
ATOM 1532 C CA . ALA A 1 193 ? -38.203 -7.951 28.326 1.00 48.47 193 ALA A CA 1
ATOM 1533 C C . ALA A 1 193 ? -38.464 -8.765 29.600 1.00 48.47 193 ALA A C 1
ATOM 1535 O O . ALA A 1 193 ? -37.934 -9.866 29.769 1.00 48.47 193 ALA A O 1
ATOM 1536 N N . THR A 1 194 ? -39.269 -8.210 30.503 1.00 45.12 194 THR A N 1
ATOM 1537 C CA . THR A 1 194 ? -39.746 -8.903 31.693 1.00 45.12 194 THR A CA 1
ATOM 1538 C C . THR A 1 194 ? -40.596 -10.083 31.229 1.00 45.12 194 THR A C 1
ATOM 1540 O O . THR A 1 194 ? -41.700 -9.898 30.720 1.00 45.12 194 THR A O 1
ATOM 1543 N N . ARG A 1 195 ? -40.083 -11.310 31.369 1.00 44.00 195 ARG A N 1
ATOM 1544 C CA . ARG A 1 195 ? -40.923 -12.509 31.283 1.00 44.00 195 ARG A CA 1
ATOM 1545 C C . ARG A 1 195 ? -41.848 -12.499 32.495 1.00 44.00 195 ARG A C 1
ATOM 1547 O O . ARG A 1 195 ? -41.394 -12.757 33.606 1.00 44.00 195 ARG A O 1
ATOM 1554 N N . GLN A 1 196 ? -43.115 -12.167 32.278 1.00 43.28 196 GLN A N 1
ATOM 1555 C CA . GLN A 1 196 ? -44.173 -12.511 33.219 1.00 43.28 196 GLN A CA 1
ATOM 1556 C C . GLN A 1 196 ? -44.457 -14.012 33.060 1.00 43.28 196 GLN A C 1
ATOM 1558 O O . GLN A 1 196 ? -44.682 -14.476 31.940 1.00 43.28 196 GLN A O 1
ATOM 1563 N N . PHE A 1 197 ? -44.352 -14.748 34.166 1.00 43.41 197 PHE A N 1
ATOM 1564 C CA . PHE A 1 197 ? -44.938 -16.075 34.349 1.00 43.41 197 PHE A CA 1
ATOM 1565 C C . PHE A 1 197 ? -46.236 -15.914 35.132 1.00 43.41 197 PHE A C 1
ATOM 1567 O O . PHE A 1 197 ? -46.257 -15.019 36.011 1.00 43.41 197 PHE A O 1
#

Radius of gyration: 20.58 Å; chains: 1; bounding box: 65×46×51 Å

Secondary structure (DSSP, 8-state):
------SSS-----------------SS--S----------BHHHHHHHHHTPBP-STT--SBGGGSEEEEEETTEEEEEEEEEPPTT----SSS-EEEEEESSS-GGG-BPPPEEPPHHHHTSBHHHHHHHHHH--S-EETTEEEETTTTEEEEEEETTEEEEEEEEE------PPPPPHHHHHHHSS--------

Foldseek 3Di:
DDDDDDDDDAPDDPPDDDDPDPDPPPDDDDDDPPPPVPVQQFQQNCVVVQQQAADPPPPGRHHCQVHWDWDDDDQKIKIKHKDFADPPNPDDQDAKWKKKAFQPDDPVLGIGDIDGDDPCRRRHRPSVNVVCLVPVQQDDDPSDRHGPNARIWMWMDHRRMIMIIYMDGHDDPDDDPPDDPVVVVVVVPDPPPDDDD

pLDDT: mean 75.69, std 22.05, range [21.89, 96.56]

Sequence (197 aa):
WKRWDGHKAPCHVEAVRTFCCYTDQVEQGMQGVAERQDDCVTLSQFLQSHSRRRCTHPSCKEGVLRHEQAFYHRGARLSLRMQQLPSDHGLPSEGFFTWSFCQLCPPSQRTGPVIALSAATHNMPLARFLESYFYNTSACSRSCPHSLHRDQERFISCGGMVATLKFERCNVYSMTPPIAPQALGEQLQRPPATRQF